Protein AF-A0A1G5HEA7-F1 (afdb_monomer)

Mean predicted aligned error: 5.12 Å

Sequence (309 aa):
MEFQNNKKALLEAALIATISSFFAISVIYIPILTVLLFLVPVPLIILAARQGTRYTVFSLVIASLIIGILTEIVFTLFLIIIFGPVAVVMGYYIRRKQDPFKTIGIGTTVSAFTIFISILTISAIVEVNFLDMLGDTFRNVVEHQSEMFSAMNISIANLYEIINYLIIVLPGLLIVHSMAAAFINYYISVAILRRLRYDKYELPEFGKFKLPSNIVFGAFIIFILTYLTRFIEGIHYEALYENVKVIFLFVFYLQGIAFMRYILGKTRLPEFARIIIILMLIIISPLLTLISLIGLIDSIFDIRKLRER

pLDDT: mean 92.23, std 7.07, range [41.88, 98.19]

InterPro domains:
  IPR018710 Protein of unknown function DUF2232 [PF09991] (19-299)

Foldseek 3Di:
DVVVVVVVLLVLLQVLLVVLLVLCVCLVVPVVNVVCLLQSLQSLLLSCLFNNLVSSVVSLVSNLVSNCVVDPNLVSVLSCLQRVQLSRQLSPCNNVVHDLLVSLVVSLVSNLVSVVVSQVVVCVVVVHRPLVVVLVVQLVVCVVCVVVCVVVVHDSVVSNVVSVLCSLQVSLVSSLVSSVSSVVSSQSNLVVCVVVVPPDRDRDQLLPDDDDLCVLVVLVVLLVVLVVCVPPPPDPSVSSNSSSCSNLLSVLLSLLLSNLLNVVVVDPDDPVVSVVVSVVCVPDVVSSNVSSVNSSVCSNPVVVVVVVD

Radius of gyration: 21.96 Å; Cα contacts (8 Å, |Δi|>4): 329; chains: 1; bounding box: 60×58×56 Å

Secondary structure (DSSP, 8-state):
-HHHHHHHHHHHHHHHHHHHHHHHHHHHHSGGGGGGGGGTHHHHHHHHHHT-HHHHHHHHHHHHHHHHHHS-HHHHHHHHHHHHHHHHHHHHHHHTT--HHHHHHHHHHHHHHHHHHHHHHHHHHHTS-HHHHHHHHHHHHHHHTHHHHHHTT--HHHHHHHHHHHHHHHHHHHHHHHHHHHHHHHHHHHHHHHHTT-S---PPPGGG----TTHHHHHHHHHHHHHHGGGSTT--HHHHHHHHHHHHHHHHHHHHHHHHHHHHHTSS--HHHHHHHHHHHHH-HHHHHHHHHHHHHHHHH-HHHHT--

Solvent-accessible surface area (backbone atoms only — not comparable to full-atom values): 15950 Å² total; per-residue (Å²): 111,68,70,61,52,51,51,53,44,50,52,50,23,51,52,41,13,51,52,41,26,55,50,48,53,47,22,65,80,35,72,86,39,40,81,53,54,67,50,52,30,29,56,44,19,43,39,6,36,73,68,26,54,73,41,30,53,52,14,48,53,53,19,45,51,55,37,30,74,76,57,47,60,70,59,36,52,50,52,45,53,36,33,44,58,30,12,41,52,36,8,46,36,54,51,67,68,49,61,66,67,61,36,30,52,51,22,18,53,47,27,30,49,26,46,52,52,48,49,54,49,49,20,65,74,71,74,41,60,58,64,57,55,51,48,50,54,53,50,52,54,47,63,78,38,42,69,60,36,50,76,70,73,44,58,67,69,59,51,52,52,51,50,52,51,48,56,50,31,39,70,21,49,48,44,46,46,18,42,54,36,20,49,51,36,49,55,53,30,46,52,51,39,37,72,68,64,59,66,95,59,80,77,79,62,61,41,71,53,70,77,64,82,58,50,64,62,51,48,53,51,51,53,48,57,44,60,58,35,65,78,42,89,93,51,65,33,68,45,53,46,49,18,55,48,53,36,52,45,50,55,22,24,54,33,15,54,12,47,52,46,40,55,50,68,76,45,93,66,56,71,69,58,51,51,51,52,54,50,49,55,69,68,41,68,82,44,43,62,56,33,14,52,50,11,46,50,41,58,73,67,40,55,75,63,69,73,76,112

Structure (mmCIF, N/CA/C/O backbone):
data_AF-A0A1G5HEA7-F1
#
_entry.id   AF-A0A1G5HEA7-F1
#
loop_
_atom_site.group_PDB
_atom_site.id
_atom_site.type_symbol
_atom_site.label_atom_id
_atom_site.label_alt_id
_atom_site.label_comp_id
_atom_site.label_asym_id
_atom_site.label_entity_id
_atom_site.label_seq_id
_atom_site.pdbx_PDB_ins_code
_atom_site.Cartn_x
_atom_site.Cartn_y
_atom_site.Cartn_z
_atom_site.occupancy
_atom_site.B_iso_or_equiv
_atom_site.auth_seq_id
_atom_site.auth_comp_id
_atom_site.auth_asym_id
_atom_site.auth_atom_id
_atom_site.pdbx_PDB_model_num
ATOM 1 N N . MET A 1 1 ? -25.857 22.247 22.340 1.00 58.09 1 MET A N 1
ATOM 2 C CA . MET A 1 1 ? -24.849 21.157 22.351 1.00 58.09 1 MET A CA 1
ATOM 3 C C . MET A 1 1 ? -24.230 20.927 20.972 1.00 58.09 1 MET A C 1
ATOM 5 O O . MET A 1 1 ? -23.012 20.864 20.883 1.00 58.09 1 MET A O 1
ATOM 9 N N . GLU A 1 2 ? -25.019 20.900 19.894 1.00 61.66 2 GLU A N 1
ATOM 10 C CA . GLU A 1 2 ? -24.529 20.697 18.515 1.00 61.66 2 GLU A CA 1
ATOM 11 C C . GLU A 1 2 ? -23.477 21.731 18.062 1.00 61.66 2 GLU A C 1
ATOM 13 O O . GLU A 1 2 ? -22.424 21.370 17.545 1.00 61.66 2 GLU A O 1
ATOM 18 N N . PHE A 1 3 ? -23.672 23.014 18.384 1.00 58.88 3 PHE A N 1
ATOM 19 C CA . PHE A 1 3 ? -22.707 24.076 18.069 1.00 58.88 3 PHE A CA 1
ATOM 20 C C . PHE A 1 3 ? -21.343 23.915 18.772 1.00 58.88 3 PHE A C 1
ATOM 22 O O . PHE A 1 3 ? -20.300 24.187 18.179 1.00 58.88 3 PHE A O 1
ATOM 29 N N . GLN A 1 4 ? -21.322 23.437 20.023 1.00 66.25 4 GLN A N 1
ATOM 30 C CA . GLN A 1 4 ? -20.071 23.176 20.750 1.00 66.25 4 GLN A CA 1
ATOM 31 C C . GLN A 1 4 ? -19.341 21.943 20.199 1.00 66.25 4 GLN A C 1
ATOM 33 O O . GLN A 1 4 ? -18.112 21.954 20.114 1.00 66.25 4 GLN A O 1
ATOM 38 N N . ASN A 1 5 ? -20.083 20.919 19.769 1.00 75.75 5 ASN A N 1
ATOM 39 C CA . ASN A 1 5 ? -19.513 19.752 19.097 1.00 75.75 5 ASN A CA 1
ATOM 40 C C . ASN A 1 5 ? -18.913 20.131 17.736 1.00 75.75 5 ASN A C 1
ATOM 42 O O . ASN A 1 5 ? -17.788 19.736 17.438 1.00 75.75 5 ASN A O 1
ATOM 46 N N . ASN A 1 6 ? -19.591 20.993 16.971 1.00 85.12 6 ASN A N 1
ATOM 47 C CA . ASN A 1 6 ? -19.089 21.488 15.688 1.00 85.12 6 ASN A CA 1
ATOM 48 C C . ASN A 1 6 ? -17.805 22.317 15.842 1.00 85.12 6 ASN A C 1
ATOM 50 O O . ASN A 1 6 ? -16.888 22.159 15.040 1.00 85.12 6 ASN A O 1
ATOM 54 N N . LYS A 1 7 ? -17.696 23.152 16.887 1.00 88.19 7 LYS A N 1
ATOM 55 C CA . LYS A 1 7 ? -16.462 23.900 17.190 1.00 88.19 7 LYS A CA 1
ATOM 56 C C . LYS A 1 7 ? -15.287 22.978 17.515 1.00 88.19 7 LYS A C 1
ATOM 58 O O . LYS A 1 7 ? -14.202 23.169 16.976 1.00 88.19 7 LYS A O 1
ATOM 63 N N . LYS A 1 8 ? -15.497 21.966 18.366 1.00 88.31 8 LYS A N 1
ATOM 64 C CA . LYS A 1 8 ? -14.455 20.979 18.702 1.00 88.31 8 LYS A CA 1
ATOM 65 C C . LYS A 1 8 ? -14.002 20.194 17.470 1.00 88.31 8 LYS A C 1
ATOM 67 O O . LYS A 1 8 ? -12.803 20.038 17.269 1.00 88.31 8 LYS A O 1
ATOM 72 N N . ALA A 1 9 ? -14.943 19.763 16.629 1.00 89.81 9 ALA A N 1
ATOM 73 C CA . ALA A 1 9 ? -14.642 19.058 15.386 1.00 89.81 9 ALA A CA 1
ATOM 74 C C . ALA A 1 9 ? -13.846 19.928 14.397 1.00 89.81 9 ALA A C 1
ATOM 76 O O . ALA A 1 9 ? -12.900 19.445 13.780 1.00 89.81 9 ALA A O 1
ATOM 77 N N . LEU A 1 10 ? -14.182 21.218 14.287 1.00 92.50 10 LEU A N 1
ATOM 78 C CA . LEU A 1 10 ? -13.458 22.169 13.442 1.00 92.50 10 LEU A CA 1
ATOM 79 C C . LEU A 1 10 ? -12.022 22.406 13.939 1.00 92.50 10 LEU A C 1
ATOM 81 O O . LEU A 1 10 ? -11.089 22.403 13.140 1.00 92.50 10 LEU A O 1
ATOM 85 N N . LEU A 1 11 ? -11.840 22.570 15.254 1.00 93.88 11 LEU A N 1
ATOM 86 C CA . LEU A 1 11 ? -10.516 22.716 15.868 1.00 93.88 11 LEU A CA 1
ATOM 87 C C . LEU A 1 11 ? -9.657 21.469 15.649 1.00 93.88 11 LEU A C 1
ATOM 89 O O . LEU A 1 11 ? -8.491 21.580 15.285 1.00 93.88 11 LEU A O 1
ATOM 93 N N . GLU A 1 12 ? -10.235 20.281 15.823 1.00 93.06 12 GLU A N 1
ATOM 94 C CA . GLU A 1 12 ? -9.531 19.027 15.563 1.00 93.06 12 GLU A CA 1
ATOM 95 C C . GLU A 1 12 ? -9.144 18.892 14.083 1.00 93.06 12 GLU A C 1
ATOM 97 O O . GLU A 1 12 ? -8.018 18.506 13.778 1.00 93.06 12 GLU A O 1
ATOM 102 N N . ALA A 1 13 ? -10.035 19.273 13.164 1.00 95.12 13 ALA A N 1
ATOM 103 C CA . ALA A 1 13 ? -9.749 19.269 11.733 1.00 95.12 13 ALA A CA 1
ATOM 104 C C . ALA A 1 13 ? -8.593 20.210 11.362 1.00 95.12 13 ALA A C 1
ATOM 106 O O . ALA A 1 13 ? -7.733 19.827 10.568 1.00 95.12 13 ALA A O 1
ATOM 107 N N . ALA A 1 14 ? -8.546 21.405 11.958 1.00 95.31 14 ALA A N 1
ATOM 108 C CA . ALA A 1 14 ? -7.454 22.354 11.764 1.00 95.31 14 ALA A CA 1
ATOM 109 C C . ALA A 1 14 ? -6.128 21.823 12.335 1.00 95.31 14 ALA A C 1
ATOM 111 O O . ALA A 1 14 ? -5.112 21.860 11.651 1.00 95.31 14 ALA A O 1
ATOM 112 N N . LEU A 1 15 ? -6.137 21.251 13.546 1.00 96.12 15 LEU A N 1
ATOM 113 C CA . LEU A 1 15 ? -4.944 20.649 14.153 1.00 96.12 15 LEU A CA 1
ATOM 114 C C . LEU A 1 15 ? -4.391 19.495 13.310 1.00 96.12 15 LEU A C 1
ATOM 116 O O . LEU A 1 15 ? -3.191 19.437 13.051 1.00 96.12 15 LEU A O 1
ATOM 120 N N . ILE A 1 16 ? -5.262 18.592 12.853 1.00 96.12 16 ILE A N 1
ATOM 121 C CA . ILE A 1 16 ? -4.858 17.483 11.986 1.00 96.12 16 ILE A CA 1
ATOM 122 C C . ILE A 1 16 ? -4.372 17.996 10.631 1.00 96.12 16 ILE A C 1
ATOM 124 O O . ILE A 1 16 ? -3.411 17.436 10.108 1.00 96.12 16 ILE A O 1
ATOM 128 N N . ALA A 1 17 ? -4.966 19.059 10.080 1.00 96.62 17 ALA A N 1
ATOM 129 C CA . ALA A 1 17 ? -4.493 19.657 8.831 1.00 96.62 17 ALA A CA 1
ATOM 130 C C . ALA A 1 17 ? -3.047 20.132 8.985 1.00 96.62 17 ALA A C 1
ATOM 132 O O . ALA A 1 17 ? -2.187 19.766 8.186 1.00 96.62 17 ALA A O 1
ATOM 133 N N . THR A 1 18 ? -2.764 20.869 10.060 1.00 96.25 18 THR A N 1
ATOM 134 C CA . THR A 1 18 ? -1.420 21.347 10.389 1.00 96.25 18 THR A CA 1
ATOM 135 C C . THR A 1 18 ? -0.445 20.182 10.550 1.00 96.25 18 THR A C 1
ATOM 137 O O . THR A 1 18 ? 0.576 20.148 9.869 1.00 96.25 18 THR A O 1
ATOM 140 N N . ILE A 1 19 ? -0.777 19.180 11.373 1.00 95.94 19 ILE A N 1
ATOM 141 C CA . ILE A 1 19 ? 0.078 17.998 11.588 1.00 95.94 19 ILE A CA 1
ATOM 142 C C . ILE A 1 19 ? 0.351 17.265 10.271 1.00 95.94 19 ILE A C 1
ATOM 144 O O . ILE A 1 19 ? 1.498 16.940 9.982 1.00 95.94 19 ILE A O 1
ATOM 148 N N . SER A 1 20 ? -0.684 17.029 9.461 1.00 95.50 20 SER A N 1
ATOM 149 C CA . SER A 1 20 ? -0.556 16.321 8.180 1.00 95.50 20 SER A CA 1
ATOM 150 C C . SER A 1 20 ? 0.317 17.096 7.199 1.00 95.50 20 SER A C 1
ATOM 152 O O . SER A 1 20 ? 1.129 16.494 6.506 1.00 95.50 20 SER A O 1
ATOM 154 N N . SER A 1 21 ? 0.191 18.425 7.178 1.00 95.50 21 SER A N 1
ATOM 155 C CA . SER A 1 21 ? 0.984 19.300 6.307 1.00 95.50 21 SER A CA 1
ATOM 156 C C . SER A 1 21 ? 2.456 19.269 6.679 1.00 95.50 21 SER A C 1
ATOM 158 O O . SER A 1 21 ? 3.297 18.981 5.834 1.00 95.50 21 SER A O 1
ATOM 160 N N . PHE A 1 22 ? 2.776 19.502 7.955 1.00 95.31 22 PHE A N 1
ATOM 161 C CA . PHE A 1 22 ? 4.159 19.467 8.426 1.00 95.31 22 PHE A CA 1
ATOM 162 C C . PHE A 1 22 ? 4.775 18.078 8.285 1.00 95.31 22 PHE A C 1
ATOM 164 O O . PHE A 1 22 ? 5.951 17.971 7.943 1.00 95.31 22 PHE A O 1
ATOM 171 N N . PHE A 1 23 ? 3.991 17.020 8.506 1.00 95.25 23 PHE A N 1
ATOM 172 C CA . PHE A 1 23 ? 4.443 15.652 8.289 1.00 95.25 23 PHE A CA 1
ATOM 173 C C . PHE A 1 23 ? 4.757 15.390 6.813 1.00 95.25 23 PHE A C 1
ATOM 175 O O . PHE A 1 23 ? 5.855 14.927 6.516 1.00 95.25 23 PHE A O 1
ATOM 182 N N . ALA A 1 24 ? 3.857 15.753 5.892 1.00 94.12 24 ALA A N 1
ATOM 183 C CA . ALA A 1 24 ? 4.094 15.624 4.456 1.00 94.12 24 ALA A CA 1
ATOM 184 C C . ALA A 1 24 ? 5.355 16.391 4.029 1.00 94.12 24 ALA A C 1
ATOM 186 O O . ALA A 1 24 ? 6.254 15.791 3.451 1.00 94.12 24 ALA A O 1
ATOM 187 N N . ILE A 1 25 ? 5.467 17.671 4.401 1.00 93.62 25 ILE A N 1
ATOM 188 C CA . ILE A 1 25 ? 6.630 18.531 4.111 1.00 93.62 25 ILE A CA 1
ATOM 189 C C . ILE A 1 25 ? 7.926 17.905 4.644 1.00 93.62 25 ILE A C 1
ATOM 191 O O . ILE A 1 25 ? 8.915 17.808 3.922 1.00 93.62 25 ILE A O 1
ATOM 195 N N . SER A 1 26 ? 7.921 17.421 5.887 1.00 93.25 26 SER A N 1
ATOM 196 C CA . SER A 1 26 ? 9.110 16.828 6.513 1.00 93.25 26 SER A CA 1
ATOM 197 C C . SER A 1 26 ? 9.571 15.559 5.797 1.00 93.25 26 SER A C 1
ATOM 199 O O . SER A 1 26 ? 10.764 15.369 5.587 1.00 93.25 26 SER A O 1
ATOM 201 N N . VAL A 1 27 ? 8.632 14.702 5.396 1.00 91.31 27 VAL A N 1
ATOM 202 C CA . VAL A 1 27 ? 8.915 13.464 4.655 1.00 91.31 27 VAL A CA 1
ATOM 203 C C . VAL A 1 27 ? 9.532 13.741 3.278 1.00 91.31 27 VAL A C 1
ATOM 205 O O . VAL A 1 27 ? 10.301 12.924 2.776 1.00 91.31 27 VAL A O 1
ATOM 208 N N . ILE A 1 28 ? 9.228 14.890 2.677 1.00 85.56 28 ILE A N 1
ATOM 209 C CA . ILE A 1 28 ? 9.750 15.281 1.362 1.00 85.56 28 ILE A CA 1
ATOM 210 C C . ILE A 1 28 ? 11.166 15.833 1.467 1.00 85.56 28 ILE A C 1
ATOM 212 O O . ILE A 1 28 ? 12.056 15.381 0.756 1.00 85.56 28 ILE A O 1
ATOM 216 N N . TYR A 1 29 ? 11.382 16.818 2.341 1.00 88.69 29 TYR A N 1
ATOM 217 C CA . TYR A 1 29 ? 12.657 17.539 2.385 1.00 88.69 29 TYR A CA 1
ATOM 218 C C . TYR A 1 29 ? 13.738 16.829 3.199 1.00 88.69 29 TYR A C 1
ATOM 220 O O . TYR A 1 29 ? 14.907 17.196 3.106 1.00 88.69 29 TYR A O 1
ATOM 228 N N . ILE A 1 30 ? 13.376 15.822 3.997 1.00 92.75 30 ILE A N 1
ATOM 229 C CA . ILE A 1 30 ? 14.328 15.025 4.772 1.00 92.75 30 ILE A CA 1
ATOM 230 C C . ILE A 1 30 ? 14.421 13.638 4.118 1.00 92.75 30 ILE A C 1
ATOM 232 O O . ILE A 1 30 ? 13.535 12.814 4.351 1.00 92.75 30 ILE A O 1
ATOM 236 N N . PRO A 1 31 ? 15.494 13.328 3.355 1.00 85.88 31 PRO A N 1
ATOM 237 C CA . PRO A 1 31 ? 15.586 12.096 2.560 1.00 85.88 31 PRO A CA 1
ATOM 238 C C . PRO A 1 31 ? 15.367 10.807 3.362 1.00 85.88 31 PRO A C 1
ATOM 240 O O . PRO A 1 31 ? 14.718 9.872 2.903 1.00 85.88 31 PRO A O 1
ATOM 243 N N . ILE A 1 32 ? 15.858 10.767 4.605 1.00 90.81 32 ILE A N 1
ATOM 244 C CA . ILE A 1 32 ? 15.694 9.614 5.506 1.00 90.81 32 ILE A CA 1
ATOM 245 C C . ILE A 1 32 ? 14.213 9.379 5.849 1.00 90.81 32 ILE A C 1
ATOM 247 O O . ILE A 1 32 ? 13.800 8.242 6.066 1.00 90.81 32 ILE A O 1
ATOM 251 N N . LEU A 1 33 ? 13.397 10.437 5.889 1.00 91.19 33 LEU A N 1
ATOM 252 C CA . LEU A 1 33 ? 11.975 10.345 6.211 1.00 91.19 33 LEU A CA 1
ATOM 253 C C . LEU A 1 33 ? 11.107 10.000 5.003 1.00 91.19 33 LEU A C 1
ATOM 255 O O . LEU A 1 33 ? 9.970 9.593 5.218 1.00 91.19 33 LEU A O 1
ATOM 259 N N . THR A 1 34 ? 11.611 10.088 3.768 1.00 88.25 34 THR A N 1
ATOM 260 C CA . THR A 1 34 ? 10.840 9.800 2.543 1.00 88.25 34 THR A CA 1
ATOM 261 C C . THR A 1 34 ? 10.262 8.386 2.526 1.00 88.25 34 THR A C 1
ATOM 263 O O . THR A 1 34 ? 9.169 8.165 2.006 1.00 88.25 34 THR A O 1
ATOM 266 N N . VAL A 1 35 ? 10.915 7.435 3.202 1.00 87.06 35 VAL A N 1
ATOM 267 C CA . VAL A 1 35 ? 10.377 6.082 3.409 1.00 87.06 35 VAL A CA 1
ATOM 268 C C . VAL A 1 35 ? 9.015 6.083 4.116 1.00 87.06 35 VAL A C 1
ATOM 270 O O . VAL A 1 35 ? 8.249 5.147 3.951 1.00 87.06 35 VAL A O 1
ATOM 273 N N . LEU A 1 36 ? 8.665 7.127 4.871 1.00 92.38 36 LEU A N 1
ATOM 274 C CA . LEU A 1 36 ? 7.400 7.252 5.600 1.00 92.38 36 LEU A CA 1
ATOM 275 C C . LEU A 1 36 ? 6.275 7.893 4.773 1.00 92.38 36 LEU A C 1
ATOM 277 O O . LEU A 1 36 ? 5.196 8.141 5.311 1.00 92.38 36 LEU A O 1
ATOM 281 N N . LEU A 1 37 ? 6.480 8.151 3.478 1.00 90.69 37 LEU A N 1
ATOM 282 C CA . LEU A 1 37 ? 5.495 8.810 2.612 1.00 90.69 37 LEU A CA 1
ATOM 283 C C . LEU A 1 37 ? 4.143 8.095 2.571 1.00 90.69 37 LEU A C 1
ATOM 285 O O . LEU A 1 37 ? 3.097 8.742 2.596 1.00 90.69 37 LEU A O 1
ATOM 289 N N . PHE A 1 38 ? 4.137 6.765 2.623 1.00 89.75 38 PHE A N 1
ATOM 290 C CA . PHE A 1 38 ? 2.897 5.989 2.661 1.00 89.75 38 PHE A CA 1
ATOM 291 C C . PHE A 1 38 ? 2.065 6.201 3.940 1.00 89.75 38 PHE A C 1
ATOM 293 O O . PHE A 1 38 ? 0.909 5.779 3.966 1.00 89.75 38 PHE A O 1
ATOM 300 N N . LEU A 1 39 ? 2.618 6.842 4.983 1.00 95.25 39 LEU A N 1
ATOM 301 C CA . LEU A 1 39 ? 1.927 7.177 6.236 1.00 95.25 39 LEU A CA 1
ATOM 302 C C . LEU A 1 39 ? 1.233 8.539 6.210 1.00 95.25 39 LEU A C 1
ATOM 304 O O . LEU A 1 39 ? 0.492 8.852 7.142 1.00 95.25 39 LEU A O 1
ATOM 308 N N . VAL A 1 40 ? 1.446 9.359 5.177 1.00 94.81 40 VAL A N 1
ATOM 309 C CA . VAL A 1 40 ? 0.801 10.678 5.051 1.00 94.81 40 VAL A CA 1
ATOM 310 C C . VAL A 1 40 ? -0.733 10.614 5.191 1.00 94.81 40 VAL A C 1
ATOM 312 O O . VAL A 1 40 ? -1.294 11.497 5.842 1.00 94.81 40 VAL A O 1
ATOM 315 N N . PRO A 1 41 ? -1.445 9.574 4.702 1.00 96.44 41 PRO A N 1
ATOM 316 C CA . PRO A 1 41 ? -2.882 9.432 4.936 1.00 96.44 41 PRO A CA 1
ATOM 317 C C . PRO A 1 41 ? -3.288 9.247 6.406 1.00 96.44 41 PRO A C 1
ATOM 319 O O . PRO A 1 41 ? -4.415 9.593 6.757 1.00 96.44 41 PRO A O 1
ATOM 322 N N . VAL A 1 42 ? -2.429 8.694 7.274 1.00 97.50 42 VAL A N 1
ATOM 323 C CA . VAL A 1 42 ? -2.806 8.214 8.622 1.00 97.50 42 VAL A CA 1
ATOM 324 C C . VAL A 1 42 ? -3.505 9.277 9.478 1.00 97.50 42 VAL A C 1
ATOM 326 O O . VAL A 1 42 ? -4.595 8.990 9.985 1.00 97.50 42 VAL A O 1
ATOM 329 N N . PRO A 1 43 ? -2.970 10.503 9.659 1.00 96.62 43 PRO A N 1
ATOM 330 C CA . PRO A 1 43 ? -3.634 11.498 10.502 1.00 96.62 43 PRO A CA 1
ATOM 331 C C . PRO A 1 43 ? -5.021 11.881 9.962 1.00 96.62 43 PRO A C 1
ATOM 333 O O . PRO A 1 43 ? -5.969 12.057 10.731 1.00 96.62 43 PRO A O 1
ATOM 336 N N . LEU A 1 44 ? -5.171 11.935 8.637 1.00 97.75 44 LEU A N 1
ATOM 337 C CA . LEU A 1 44 ? -6.434 12.244 7.969 1.00 97.75 44 LEU A CA 1
ATOM 338 C C . LEU A 1 44 ? -7.433 11.077 8.036 1.00 97.75 44 LEU A C 1
ATOM 340 O O . LEU A 1 44 ? -8.628 11.325 8.212 1.00 97.75 44 LEU A O 1
ATOM 344 N N . ILE A 1 45 ? -6.967 9.821 7.977 1.00 98.06 45 ILE A N 1
ATOM 345 C CA . ILE A 1 45 ? -7.788 8.624 8.236 1.00 98.06 45 ILE A CA 1
ATOM 346 C C . ILE A 1 45 ? -8.355 8.683 9.655 1.00 98.06 45 ILE A C 1
ATOM 348 O O . ILE A 1 45 ? -9.549 8.453 9.854 1.00 98.06 45 ILE A O 1
ATOM 352 N N . ILE A 1 46 ? -7.521 9.024 10.641 1.00 96.88 46 ILE A N 1
ATOM 353 C CA . ILE A 1 46 ? -7.933 9.163 12.044 1.00 96.88 46 ILE A CA 1
ATOM 354 C C . ILE A 1 46 ? -9.006 10.247 12.178 1.00 96.88 46 ILE A C 1
ATOM 356 O O . ILE A 1 46 ? -10.033 10.017 12.818 1.00 96.88 46 ILE A O 1
ATOM 360 N N . LEU A 1 47 ? -8.821 11.406 11.541 1.00 96.81 47 LEU A N 1
ATOM 361 C CA . LEU A 1 47 ? -9.827 12.469 11.538 1.00 96.81 47 LEU A CA 1
ATOM 362 C C . LEU A 1 47 ? -11.136 12.021 10.873 1.00 96.81 47 LEU A C 1
ATOM 364 O O . LEU A 1 47 ? -12.212 12.279 11.410 1.00 96.81 47 LEU A O 1
ATOM 368 N N . ALA A 1 48 ? -11.064 11.315 9.743 1.00 96.75 48 ALA A N 1
ATOM 369 C CA . ALA A 1 48 ? -12.238 10.763 9.065 1.00 96.75 48 ALA A CA 1
ATOM 370 C C . ALA A 1 48 ? -12.983 9.744 9.933 1.00 96.75 48 ALA A C 1
ATOM 372 O O . ALA A 1 48 ? -14.215 9.777 9.988 1.00 96.75 48 ALA A O 1
ATOM 373 N N . ALA A 1 49 ? -12.255 8.896 10.660 1.00 95.62 49 ALA A N 1
ATOM 374 C CA . ALA A 1 49 ? -12.833 7.945 11.600 1.00 95.62 49 ALA A CA 1
ATOM 375 C C . ALA A 1 49 ? -13.549 8.640 12.773 1.00 95.62 49 ALA A C 1
ATOM 377 O O . ALA A 1 49 ? -14.603 8.183 13.214 1.00 95.62 49 ALA A O 1
ATOM 378 N N . ARG A 1 50 ? -13.001 9.758 13.267 1.00 93.31 50 ARG A N 1
ATOM 379 C CA . ARG A 1 50 ? -13.512 10.478 14.445 1.00 93.31 50 ARG A CA 1
ATOM 380 C C . ARG A 1 50 ? -14.614 11.475 14.102 1.00 93.31 50 ARG A C 1
ATOM 382 O O . ARG A 1 50 ? -15.726 11.391 14.611 1.00 93.31 50 ARG A O 1
ATOM 389 N N . GLN A 1 51 ? -14.311 12.423 13.225 1.00 93.62 51 GLN A N 1
ATOM 390 C CA . GLN A 1 51 ? -15.171 13.571 12.937 1.00 93.62 51 GLN A CA 1
ATOM 391 C C . GLN A 1 51 ? -15.996 13.376 11.659 1.00 93.62 51 GLN A C 1
ATOM 393 O O . GLN A 1 51 ? -17.058 13.976 11.496 1.00 93.62 51 GLN A O 1
ATOM 398 N N . GLY A 1 52 ? -15.577 12.468 10.776 1.00 93.75 52 GLY A N 1
ATOM 399 C CA . GLY A 1 52 ? -16.277 12.169 9.532 1.00 93.75 52 GLY A CA 1
ATOM 400 C C . GLY A 1 52 ? -15.780 12.942 8.321 1.00 93.75 52 GLY A C 1
ATOM 401 O O . GLY A 1 52 ? -15.063 13.934 8.424 1.00 93.75 52 GLY A O 1
ATOM 402 N N . THR A 1 53 ? -16.252 12.505 7.154 1.00 94.06 53 THR A N 1
ATOM 403 C CA . THR A 1 53 ? -15.788 12.960 5.838 1.00 94.06 53 THR A CA 1
ATOM 404 C C . THR A 1 53 ? -15.834 14.474 5.646 1.00 94.06 53 THR A C 1
ATOM 406 O O . THR A 1 53 ? -14.896 15.030 5.088 1.00 94.06 53 THR A O 1
ATOM 409 N N . ARG A 1 54 ? -16.871 15.166 6.144 1.00 94.56 54 ARG A N 1
ATOM 410 C CA . ARG A 1 54 ? -16.997 16.629 5.997 1.00 94.56 54 ARG A CA 1
ATOM 411 C C . ARG A 1 54 ? -15.798 17.375 6.593 1.00 94.56 54 ARG A C 1
ATOM 413 O O . ARG A 1 54 ? -15.249 18.262 5.948 1.00 94.56 54 ARG A O 1
ATOM 420 N N . TYR A 1 55 ? -15.389 17.007 7.806 1.00 95.12 55 TYR A N 1
ATOM 421 C CA . TYR A 1 55 ? -14.262 17.646 8.489 1.00 95.12 55 TYR A CA 1
ATOM 422 C C . TYR A 1 55 ? -12.918 17.204 7.908 1.00 95.12 55 TYR A C 1
ATOM 424 O O . TYR A 1 55 ? -11.987 18.001 7.866 1.00 95.12 55 TYR A O 1
ATOM 432 N N . THR A 1 56 ? -12.825 15.979 7.390 1.00 96.31 56 THR A N 1
ATOM 433 C CA . THR A 1 56 ? -11.635 15.513 6.665 1.00 96.31 56 THR A CA 1
ATOM 434 C C . THR A 1 56 ? -11.418 16.271 5.368 1.00 96.31 56 THR A C 1
ATOM 436 O O . THR A 1 56 ? -10.295 16.675 5.103 1.00 96.31 56 THR A O 1
ATOM 439 N N . VAL A 1 57 ? -12.470 16.517 4.583 1.00 96.06 57 VAL A N 1
ATOM 440 C CA . VAL A 1 57 ? -12.370 17.327 3.359 1.00 96.06 57 VAL A CA 1
ATOM 441 C C . VAL A 1 57 ? -11.938 18.754 3.697 1.00 96.06 57 VAL A C 1
ATOM 443 O O . VAL A 1 57 ? -11.049 19.292 3.048 1.00 96.06 57 VAL A O 1
ATOM 446 N N . PHE A 1 58 ? -12.488 19.345 4.761 1.00 95.69 58 PHE A N 1
ATOM 447 C CA . PHE A 1 58 ? -12.042 20.656 5.239 1.00 95.69 58 PHE A CA 1
ATOM 448 C C . PHE A 1 58 ? -10.558 20.658 5.648 1.00 95.69 58 PHE A C 1
ATOM 450 O O . PHE A 1 58 ? -9.806 21.550 5.264 1.00 95.69 58 PHE A O 1
ATOM 457 N N . SER A 1 59 ? -10.123 19.631 6.381 1.00 97.00 59 SER A N 1
ATOM 458 C CA . SER A 1 59 ? -8.726 19.455 6.791 1.00 97.00 59 SER A CA 1
ATOM 459 C C . SER A 1 59 ? -7.792 19.265 5.595 1.00 97.00 59 SER A C 1
ATOM 461 O O . SER A 1 59 ? -6.728 19.873 5.552 1.00 97.00 59 SER A O 1
ATOM 463 N N . LEU A 1 60 ? -8.220 18.497 4.588 1.00 96.56 60 LEU A N 1
ATOM 464 C CA . LEU A 1 60 ? -7.506 18.328 3.326 1.00 96.56 60 LEU A CA 1
ATOM 465 C C . LEU A 1 60 ? -7.315 19.665 2.617 1.00 96.56 60 LEU A C 1
ATOM 467 O O . LEU A 1 60 ? -6.196 19.959 2.224 1.00 96.56 60 LEU A O 1
ATOM 471 N N . VAL A 1 61 ? -8.357 20.493 2.499 1.00 95.94 61 VAL A N 1
ATOM 472 C CA . VAL A 1 61 ? -8.249 21.820 1.865 1.00 95.94 61 VAL A CA 1
ATOM 473 C C . VAL A 1 61 ? -7.243 22.703 2.604 1.00 95.94 61 VAL A C 1
ATOM 475 O O . VAL A 1 61 ? -6.367 23.281 1.970 1.00 95.94 61 VAL A O 1
ATOM 478 N N . ILE A 1 62 ? -7.305 22.770 3.938 1.00 96.25 62 ILE A N 1
ATOM 479 C CA . ILE A 1 62 ? -6.328 23.541 4.724 1.00 96.25 62 ILE A CA 1
ATOM 480 C C . ILE A 1 62 ? -4.916 22.996 4.514 1.00 96.25 62 ILE A C 1
ATOM 482 O O . ILE A 1 62 ? -3.991 23.769 4.278 1.00 96.25 62 ILE A O 1
ATOM 486 N N . ALA A 1 63 ? -4.748 21.674 4.574 1.00 96.06 63 ALA A N 1
ATOM 487 C CA . ALA A 1 63 ? -3.441 21.062 4.409 1.00 96.06 63 ALA A CA 1
ATOM 488 C C . ALA A 1 63 ? -2.864 21.322 3.014 1.00 96.06 63 ALA A C 1
ATOM 490 O O . ALA A 1 63 ? -1.695 21.659 2.876 1.00 96.06 63 ALA A O 1
ATOM 491 N N . SER A 1 64 ? -3.716 21.262 1.993 1.00 94.56 64 SER A N 1
ATOM 492 C CA . SER A 1 64 ? -3.383 21.601 0.608 1.00 94.56 64 SER A CA 1
ATOM 493 C C . SER A 1 64 ? -2.856 23.026 0.492 1.00 94.56 64 SER A C 1
ATOM 495 O O . SER A 1 64 ? -1.845 23.254 -0.158 1.00 94.56 64 SER A O 1
ATOM 497 N N . LEU A 1 65 ? -3.511 23.988 1.148 1.00 95.31 65 LEU A N 1
ATOM 498 C CA . LEU A 1 65 ? -3.074 25.384 1.136 1.00 95.31 65 LEU A CA 1
ATOM 499 C C . LEU A 1 65 ? -1.718 25.554 1.828 1.00 95.31 65 LEU A C 1
ATOM 501 O O . LEU A 1 65 ? -0.839 26.209 1.280 1.00 95.31 65 LEU A O 1
ATOM 505 N N . ILE A 1 66 ? -1.527 24.940 3.000 1.00 95.12 66 ILE A N 1
ATOM 506 C CA . ILE A 1 66 ? -0.258 25.020 3.739 1.00 95.12 66 ILE A CA 1
ATOM 507 C C . ILE A 1 66 ? 0.882 24.411 2.916 1.00 95.12 66 ILE A C 1
ATOM 509 O O . ILE A 1 66 ? 1.926 25.039 2.759 1.00 95.12 66 ILE A O 1
ATOM 513 N N . ILE A 1 67 ? 0.681 23.206 2.374 1.00 94.69 67 ILE A N 1
ATOM 514 C CA . ILE A 1 67 ? 1.686 22.521 1.555 1.00 94.69 67 ILE A CA 1
ATOM 515 C C . ILE A 1 67 ? 1.958 23.325 0.279 1.00 94.69 67 ILE A C 1
ATOM 517 O O . ILE A 1 67 ? 3.117 23.557 -0.041 1.00 94.69 67 ILE A O 1
ATOM 521 N N . GLY A 1 68 ? 0.925 23.818 -0.406 1.00 93.50 68 GLY A N 1
ATOM 522 C CA . GLY A 1 68 ? 1.071 24.579 -1.649 1.00 93.50 68 GLY A CA 1
ATOM 523 C C . GLY A 1 68 ? 1.799 25.910 -1.487 1.00 93.50 68 GLY A C 1
ATOM 524 O O . GLY A 1 68 ? 2.538 26.296 -2.383 1.00 93.50 68 GLY A O 1
ATOM 525 N N . ILE A 1 69 ? 1.638 26.588 -0.345 1.00 93.69 69 ILE A N 1
ATOM 526 C CA . ILE A 1 69 ? 2.373 27.826 -0.035 1.00 93.69 69 ILE A CA 1
ATOM 527 C C . ILE A 1 69 ? 3.856 27.544 0.245 1.00 93.69 69 ILE A C 1
ATOM 529 O O . ILE A 1 69 ? 4.707 28.368 -0.075 1.00 93.69 69 ILE A O 1
ATOM 533 N N . LEU A 1 70 ? 4.165 26.409 0.879 1.00 91.81 70 LEU A N 1
ATOM 534 C CA . LEU A 1 70 ? 5.519 26.073 1.334 1.00 91.81 70 LEU A CA 1
ATOM 535 C C . LEU A 1 70 ? 6.312 25.213 0.341 1.00 91.81 70 LEU A C 1
ATOM 537 O O . LEU A 1 70 ? 7.507 25.010 0.543 1.00 91.81 70 LEU A O 1
ATOM 541 N N . THR A 1 71 ? 5.656 24.681 -0.689 1.00 90.19 71 THR A N 1
ATOM 542 C CA . THR A 1 71 ? 6.244 23.780 -1.690 1.00 90.19 71 THR A CA 1
ATOM 543 C C . THR A 1 71 ? 5.848 24.229 -3.103 1.00 90.19 71 THR A C 1
ATOM 545 O O . THR A 1 71 ? 5.816 25.424 -3.383 1.00 90.19 71 THR A O 1
ATOM 548 N N . GLU A 1 72 ? 5.543 23.292 -4.002 1.00 88.44 72 GLU A N 1
ATOM 549 C CA . GLU A 1 72 ? 5.077 23.563 -5.358 1.00 88.44 72 GLU A CA 1
ATOM 550 C C . GLU A 1 72 ? 3.620 23.128 -5.546 1.00 88.44 72 GLU A C 1
ATOM 552 O O . GLU A 1 72 ? 3.159 22.119 -4.996 1.00 88.44 72 GLU A O 1
ATOM 557 N N . ILE A 1 73 ? 2.884 23.872 -6.378 1.00 87.88 73 ILE A N 1
ATOM 558 C CA . ILE A 1 73 ? 1.459 23.623 -6.634 1.00 87.88 73 ILE A CA 1
ATOM 559 C C . ILE A 1 73 ? 1.216 22.256 -7.284 1.00 87.88 73 ILE A C 1
ATOM 561 O O . ILE A 1 73 ? 0.318 21.524 -6.873 1.00 87.88 73 ILE A O 1
ATOM 565 N N . VAL A 1 74 ? 2.050 21.889 -8.259 1.00 86.75 74 VAL A N 1
ATOM 566 C CA . VAL A 1 74 ? 1.961 20.619 -8.992 1.00 86.75 74 VAL A CA 1
ATOM 567 C C . VAL A 1 74 ? 2.156 19.448 -8.033 1.00 86.75 74 VAL A C 1
ATOM 569 O O . VAL A 1 74 ? 1.349 18.522 -7.983 1.00 86.75 74 VAL A O 1
ATOM 572 N N . PHE A 1 75 ? 3.184 19.536 -7.196 1.00 84.69 75 PHE A N 1
ATOM 573 C CA . PHE A 1 75 ? 3.476 18.535 -6.185 1.00 84.69 75 PHE A CA 1
ATOM 574 C C . PHE A 1 75 ? 2.342 18.391 -5.153 1.00 84.69 75 PHE A C 1
ATOM 576 O O . PHE A 1 75 ? 1.908 17.283 -4.828 1.00 84.69 75 PHE A O 1
ATOM 583 N N . THR A 1 76 ? 1.809 19.519 -4.683 1.00 90.94 76 THR A N 1
ATOM 584 C CA . THR A 1 76 ? 0.675 19.558 -3.753 1.00 90.94 76 THR A CA 1
ATOM 585 C C . THR A 1 76 ? -0.545 18.837 -4.325 1.00 90.94 76 THR A C 1
ATOM 587 O O . THR A 1 76 ? -1.158 18.022 -3.632 1.00 90.94 76 THR A O 1
ATOM 590 N N . LEU A 1 77 ? -0.867 19.074 -5.602 1.00 89.75 77 LEU A N 1
ATOM 591 C CA . LEU A 1 77 ? -1.959 18.387 -6.294 1.00 89.75 77 LEU A CA 1
ATOM 592 C C . LEU A 1 77 ? -1.757 16.867 -6.299 1.00 89.75 77 LEU A C 1
ATOM 594 O O . LEU A 1 77 ? -2.695 16.136 -5.977 1.00 89.75 77 LEU A O 1
ATOM 598 N N . PHE A 1 78 ? -0.543 16.381 -6.578 1.00 88.62 78 PHE A N 1
ATOM 599 C CA . PHE A 1 78 ? -0.258 14.944 -6.559 1.00 88.62 78 PHE A CA 1
ATOM 600 C C . PHE A 1 78 ? -0.454 14.318 -5.186 1.00 88.62 78 PHE A C 1
ATOM 602 O O . PHE A 1 78 ? -1.124 13.291 -5.078 1.00 88.62 78 PHE A O 1
ATOM 609 N N . LEU A 1 79 ? 0.054 14.949 -4.126 1.00 89.75 79 LEU A N 1
ATOM 610 C CA . LEU A 1 79 ? -0.157 14.447 -2.770 1.00 89.75 79 LEU A CA 1
ATOM 611 C C . LEU A 1 79 ? -1.642 14.315 -2.428 1.00 89.75 79 LEU A C 1
ATOM 613 O O . LEU A 1 79 ? -2.062 13.306 -1.862 1.00 89.75 79 LEU A O 1
ATOM 617 N N . ILE A 1 80 ? -2.444 15.320 -2.778 1.00 91.50 80 ILE A N 1
ATOM 618 C CA . ILE A 1 80 ? -3.876 15.326 -2.468 1.00 91.50 80 ILE A CA 1
ATOM 619 C C . ILE A 1 80 ? -4.607 14.260 -3.276 1.00 91.50 80 ILE A C 1
ATOM 621 O O . ILE A 1 80 ? -5.439 13.552 -2.711 1.00 91.50 80 ILE A O 1
ATOM 625 N N . ILE A 1 81 ? -4.295 14.119 -4.567 1.00 92.94 81 ILE A N 1
ATOM 626 C CA . ILE A 1 81 ? -4.915 13.113 -5.437 1.00 92.94 81 ILE A CA 1
ATOM 627 C C . ILE A 1 81 ? -4.580 11.706 -4.942 1.00 92.94 81 ILE A C 1
ATOM 629 O O . ILE A 1 81 ? -5.479 10.874 -4.837 1.00 92.94 81 ILE A O 1
ATOM 633 N N . ILE A 1 82 ? -3.321 11.444 -4.584 1.00 92.94 82 ILE A N 1
ATOM 634 C CA . ILE A 1 82 ? -2.877 10.115 -4.152 1.00 92.94 82 ILE A CA 1
ATOM 635 C C . ILE A 1 82 ? -3.432 9.778 -2.763 1.00 92.94 82 ILE A C 1
ATOM 637 O O . ILE A 1 82 ? -4.013 8.705 -2.578 1.00 92.94 82 ILE A O 1
ATOM 641 N N . PHE A 1 83 ? -3.285 10.678 -1.786 1.00 93.81 83 PHE A N 1
ATOM 642 C CA . PHE A 1 83 ? -3.536 10.375 -0.372 1.00 93.81 83 PHE A CA 1
ATOM 643 C C . PHE A 1 83 ? -4.907 10.811 0.143 1.00 93.81 83 PHE A C 1
ATOM 645 O O . PHE A 1 83 ? -5.454 10.166 1.041 1.00 93.81 83 PHE A O 1
ATOM 652 N N . GLY A 1 84 ? -5.498 11.867 -0.417 1.00 96.00 84 GLY A N 1
ATOM 653 C CA . GLY A 1 84 ? -6.779 12.412 0.035 1.00 96.00 84 GLY A CA 1
ATOM 654 C C . GLY A 1 84 ? -7.940 11.417 -0.073 1.00 96.00 84 GLY A C 1
ATOM 655 O O . GLY A 1 84 ? -8.587 11.142 0.945 1.00 96.00 84 GLY A O 1
ATOM 656 N N . PRO A 1 85 ? -8.198 10.820 -1.253 1.00 97.50 85 PRO A N 1
ATOM 657 C CA . PRO A 1 85 ? -9.247 9.817 -1.423 1.00 97.50 85 PRO A CA 1
ATOM 658 C C . PRO A 1 85 ? -9.043 8.590 -0.534 1.00 97.50 85 PRO A C 1
ATOM 660 O O . PRO A 1 85 ? -9.998 8.121 0.085 1.00 97.50 85 PRO A O 1
ATOM 663 N N . VAL A 1 86 ? -7.801 8.107 -0.404 1.00 97.69 86 VAL A N 1
ATOM 664 C CA . VAL A 1 86 ? -7.460 6.987 0.489 1.00 97.69 86 VAL A CA 1
ATOM 665 C C . VAL A 1 86 ? -7.844 7.327 1.927 1.00 97.69 86 VAL A C 1
ATOM 667 O O . VAL A 1 86 ? -8.538 6.544 2.580 1.00 97.69 86 VAL A O 1
ATOM 670 N N . ALA A 1 87 ? -7.472 8.520 2.400 1.00 97.69 87 ALA A N 1
ATOM 671 C CA . ALA A 1 87 ? -7.764 8.952 3.757 1.00 97.69 87 ALA A CA 1
ATOM 672 C C . ALA A 1 87 ? -9.268 9.054 4.044 1.00 97.69 87 ALA A C 1
ATOM 674 O O . ALA A 1 87 ? -9.756 8.556 5.063 1.00 97.69 87 ALA A O 1
ATOM 675 N N . VAL A 1 88 ? -10.012 9.660 3.117 1.00 98.00 88 VAL A N 1
ATOM 676 C CA . VAL A 1 88 ? -11.464 9.826 3.222 1.00 98.00 88 VAL A CA 1
ATOM 677 C C . VAL A 1 88 ? -12.182 8.479 3.201 1.00 98.00 88 VAL A C 1
ATOM 679 O O . VAL A 1 88 ? -13.021 8.223 4.068 1.00 98.00 88 VAL A O 1
ATOM 682 N N . VAL A 1 89 ? -11.867 7.617 2.231 1.00 98.19 89 VAL A N 1
ATOM 683 C CA . VAL A 1 89 ? -12.579 6.350 2.041 1.00 98.19 89 VAL A CA 1
ATOM 684 C C . VAL A 1 89 ? -12.256 5.379 3.169 1.00 98.19 89 VAL A C 1
ATOM 686 O O . VAL A 1 89 ? -13.178 4.873 3.810 1.00 98.19 89 VAL A O 1
ATOM 689 N N . MET A 1 90 ? -10.979 5.148 3.482 1.00 98.12 90 MET A N 1
ATOM 690 C CA . MET A 1 90 ? -10.619 4.228 4.565 1.00 98.12 90 MET A CA 1
ATOM 691 C C . MET A 1 90 ? -11.173 4.708 5.907 1.00 98.12 90 MET A C 1
ATOM 693 O O . MET A 1 90 ? -11.785 3.923 6.632 1.00 98.12 90 MET A O 1
ATOM 697 N N . GLY A 1 91 ? -11.040 6.000 6.219 1.00 97.38 91 GLY A N 1
ATOM 698 C CA . GLY A 1 91 ? -11.576 6.558 7.457 1.00 97.38 91 GLY A CA 1
ATOM 699 C C . GLY A 1 91 ? -13.102 6.475 7.551 1.00 97.38 91 GLY A C 1
ATOM 700 O O . GLY A 1 91 ? -13.633 6.201 8.626 1.00 97.38 91 GLY A O 1
ATOM 701 N N . TYR A 1 92 ? -13.821 6.615 6.433 1.00 97.56 92 TYR A N 1
ATOM 702 C CA . TYR A 1 92 ? -15.271 6.407 6.380 1.00 97.56 92 TYR A CA 1
ATOM 703 C C . TYR A 1 92 ? -15.676 4.962 6.719 1.00 97.56 92 TYR A C 1
ATOM 705 O O . TYR A 1 92 ? -16.600 4.751 7.510 1.00 97.56 92 TYR A O 1
ATOM 713 N N . TYR A 1 93 ? -14.983 3.964 6.162 1.00 97.12 93 TYR A N 1
ATOM 714 C CA . TYR A 1 93 ? -15.255 2.550 6.451 1.00 97.12 93 TYR A CA 1
ATOM 715 C C . TYR A 1 93 ? -14.868 2.168 7.889 1.00 97.12 93 TYR A C 1
ATOM 717 O O . TYR A 1 93 ? -15.638 1.471 8.556 1.00 97.12 93 TYR A O 1
ATOM 725 N N . ILE A 1 94 ? -13.751 2.702 8.401 1.00 96.56 94 ILE A N 1
ATOM 726 C CA . ILE A 1 94 ? -13.345 2.554 9.809 1.00 96.56 94 ILE A CA 1
ATOM 727 C C . ILE A 1 94 ? -14.414 3.143 10.735 1.00 96.56 94 ILE A C 1
ATOM 729 O O . ILE A 1 94 ? -14.864 2.458 11.651 1.00 96.56 94 ILE A O 1
ATOM 733 N N . ARG A 1 95 ? -14.893 4.368 10.468 1.00 94.69 95 ARG A N 1
ATOM 734 C CA . ARG A 1 95 ? -15.955 5.021 11.258 1.00 94.69 95 ARG A CA 1
ATOM 735 C C . ARG A 1 95 ? -17.215 4.166 11.363 1.00 94.69 95 ARG A C 1
ATOM 737 O O . ARG A 1 95 ? -17.867 4.134 12.401 1.00 94.69 95 ARG A O 1
ATOM 744 N N . ARG A 1 96 ? -17.573 3.485 10.272 1.00 94.31 96 ARG A N 1
ATOM 745 C CA . ARG A 1 96 ? -18.743 2.601 10.193 1.00 94.31 96 ARG A CA 1
ATOM 746 C C . ARG A 1 96 ? -18.497 1.198 10.749 1.00 94.31 96 ARG A C 1
ATOM 748 O O . ARG A 1 96 ? -19.372 0.349 10.587 1.00 94.31 96 ARG A O 1
ATOM 755 N N . LYS A 1 97 ? -17.335 0.951 11.368 1.00 92.19 97 LYS A N 1
ATOM 756 C CA . LYS A 1 97 ? -16.938 -0.340 11.953 1.00 92.19 97 LYS A CA 1
ATOM 757 C C . LYS A 1 97 ? -17.141 -1.500 10.973 1.00 92.19 97 LYS A C 1
ATOM 759 O O . LYS A 1 97 ? -17.603 -2.574 11.344 1.00 92.19 97 LYS A O 1
ATOM 764 N N . GLN A 1 98 ? -16.861 -1.241 9.696 1.00 94.25 98 GLN A N 1
ATOM 765 C CA . GLN A 1 98 ? -16.940 -2.256 8.655 1.00 94.25 98 GLN A CA 1
ATOM 766 C C . GLN A 1 98 ? -15.829 -3.287 8.844 1.00 94.25 98 GLN A C 1
ATOM 768 O O . GLN A 1 98 ? -14.842 -3.028 9.535 1.00 94.25 98 GLN A O 1
ATOM 773 N N . ASP A 1 99 ? -15.993 -4.443 8.199 1.00 93.50 99 ASP A N 1
ATOM 774 C CA . ASP A 1 99 ? -14.987 -5.500 8.230 1.00 93.50 99 ASP A CA 1
ATOM 775 C C . ASP A 1 99 ? -13.579 -4.938 7.905 1.00 93.50 99 ASP A C 1
ATOM 777 O O . ASP A 1 99 ? -13.418 -4.197 6.919 1.00 93.50 99 ASP A O 1
ATOM 781 N N . PRO A 1 100 ? -12.559 -5.242 8.729 1.00 94.25 100 PRO A N 1
ATOM 782 C CA . PRO A 1 100 ? -11.216 -4.713 8.543 1.00 94.25 100 PRO A CA 1
ATOM 783 C C . PRO A 1 100 ? -10.594 -5.050 7.192 1.00 94.25 100 PRO A C 1
ATOM 785 O O . PRO A 1 100 ? -10.033 -4.177 6.529 1.00 94.25 100 PRO A O 1
ATOM 788 N N . PHE A 1 101 ? -10.723 -6.300 6.749 1.00 93.88 101 PHE A N 1
ATOM 789 C CA . PHE A 1 101 ? -10.097 -6.765 5.514 1.00 93.88 101 PHE A CA 1
ATOM 790 C C . PHE A 1 101 ? -10.837 -6.245 4.281 1.00 93.88 101 PHE A C 1
ATOM 792 O O . PHE A 1 101 ? -10.198 -5.891 3.292 1.00 93.88 101 PHE A O 1
ATOM 799 N N . LYS A 1 102 ? -12.158 -6.058 4.370 1.00 94.94 102 LYS A N 1
ATOM 800 C CA . LYS A 1 102 ? -12.940 -5.300 3.386 1.00 94.94 102 LYS A CA 1
ATOM 801 C C . LYS A 1 102 ? -12.466 -3.850 3.294 1.00 94.94 102 LYS A C 1
ATOM 803 O O . LYS A 1 102 ? -12.310 -3.329 2.194 1.00 94.94 102 LYS A O 1
ATOM 808 N N . THR A 1 103 ? -12.209 -3.202 4.429 1.00 96.88 103 THR A N 1
ATOM 809 C CA . THR A 1 103 ? -11.717 -1.816 4.460 1.00 96.88 103 THR A CA 1
ATOM 810 C C . THR A 1 103 ? -10.333 -1.693 3.819 1.00 96.88 103 THR A C 1
ATOM 812 O O . THR A 1 103 ? -10.107 -0.777 3.030 1.00 96.88 103 THR A O 1
ATOM 815 N N . ILE A 1 104 ? -9.428 -2.634 4.102 1.00 97.19 104 ILE A N 1
ATOM 816 C CA . ILE A 1 104 ? -8.096 -2.710 3.481 1.00 97.19 104 ILE A CA 1
ATOM 817 C C . ILE A 1 104 ? -8.202 -2.965 1.973 1.00 97.19 104 ILE A C 1
ATOM 819 O O . ILE A 1 104 ? -7.508 -2.310 1.196 1.00 97.19 104 ILE A O 1
ATOM 823 N N . GLY A 1 105 ? -9.094 -3.862 1.540 1.00 96.56 105 GLY A N 1
ATOM 824 C CA . GLY A 1 105 ? -9.340 -4.125 0.120 1.00 96.56 105 GLY A CA 1
ATOM 825 C C . GLY A 1 105 ? -9.819 -2.879 -0.627 1.00 96.56 105 GLY A C 1
ATOM 826 O O . GLY A 1 105 ? -9.271 -2.533 -1.668 1.00 96.56 105 GLY A O 1
ATOM 827 N N . ILE A 1 106 ? -10.767 -2.135 -0.052 1.00 97.62 106 ILE A N 1
ATOM 828 C CA . ILE A 1 106 ? -11.239 -0.869 -0.632 1.00 97.62 106 ILE A CA 1
ATOM 829 C C . ILE A 1 106 ? -10.123 0.184 -0.634 1.00 97.62 106 ILE A C 1
ATOM 831 O O . ILE A 1 106 ? -9.938 0.873 -1.635 1.00 97.62 106 ILE A O 1
ATOM 835 N N . GLY A 1 107 ? -9.354 0.292 0.453 1.00 97.94 107 GLY A N 1
ATOM 836 C CA . GLY A 1 107 ? -8.194 1.184 0.529 1.00 97.94 107 GLY A CA 1
ATOM 837 C C . GLY A 1 107 ? -7.144 0.877 -0.541 1.00 97.94 107 GLY A C 1
ATOM 838 O O . GLY A 1 107 ? -6.621 1.798 -1.162 1.00 97.94 107 GLY A O 1
ATOM 839 N N . THR A 1 108 ? -6.907 -0.408 -0.814 1.00 97.94 108 THR A N 1
ATOM 840 C CA . THR A 1 108 ? -6.032 -0.879 -1.896 1.00 97.94 108 THR A CA 1
ATOM 841 C C . THR A 1 108 ? -6.546 -0.401 -3.249 1.00 97.94 108 THR A C 1
ATOM 843 O O . THR A 1 108 ? -5.791 0.204 -4.003 1.00 97.94 108 THR A O 1
ATOM 846 N N . THR A 1 109 ? -7.826 -0.639 -3.555 1.00 97.94 109 THR A N 1
ATOM 847 C CA . THR A 1 109 ? -8.425 -0.243 -4.837 1.00 97.94 109 THR A CA 1
ATOM 848 C C . THR A 1 109 ? -8.356 1.266 -5.042 1.00 97.94 109 THR A C 1
ATOM 850 O O . THR A 1 109 ? -7.947 1.712 -6.109 1.00 97.94 109 THR A O 1
ATOM 853 N N . VAL A 1 110 ? -8.708 2.054 -4.021 1.00 98.12 110 VAL A N 1
ATOM 854 C CA . VAL A 1 110 ? -8.648 3.520 -4.096 1.00 98.12 110 VAL A CA 1
ATOM 855 C C . VAL A 1 110 ? -7.211 3.996 -4.270 1.00 98.12 110 VAL A C 1
ATOM 857 O O . VAL A 1 110 ? -6.973 4.838 -5.123 1.00 98.12 110 VAL A O 1
ATOM 860 N N . SER A 1 111 ? -6.255 3.440 -3.520 1.00 97.75 111 SER A N 1
ATOM 861 C CA . SER A 1 111 ? -4.843 3.816 -3.638 1.00 97.75 111 SER A CA 1
ATOM 862 C C . SER A 1 111 ? -4.261 3.471 -5.007 1.00 97.75 111 SER A C 1
ATOM 864 O O . SER A 1 111 ? -3.565 4.299 -5.584 1.00 97.75 111 SER A O 1
ATOM 866 N N . ALA A 1 112 ? -4.542 2.279 -5.537 1.00 97.56 112 ALA A N 1
ATOM 867 C CA . ALA A 1 112 ? -4.059 1.893 -6.858 1.00 97.56 112 ALA A CA 1
ATOM 868 C C . ALA A 1 112 ? -4.656 2.822 -7.920 1.00 97.56 112 ALA A C 1
ATOM 870 O O . ALA A 1 112 ? -3.931 3.379 -8.739 1.00 97.56 112 ALA A O 1
ATOM 871 N N . PHE A 1 113 ? -5.969 3.057 -7.852 1.00 97.69 113 PHE A N 1
ATOM 872 C CA . PHE A 1 113 ? -6.665 3.944 -8.775 1.00 97.69 113 PHE A CA 1
ATOM 873 C C . PHE A 1 113 ? -6.099 5.368 -8.752 1.00 97.69 113 PHE A C 1
ATOM 875 O O . PHE A 1 113 ? -5.816 5.921 -9.811 1.00 97.69 113 PHE A O 1
ATOM 882 N N . THR A 1 114 ? -5.887 5.957 -7.571 1.00 96.19 114 THR A N 1
ATOM 883 C CA . THR A 1 114 ? -5.343 7.317 -7.479 1.00 96.19 114 THR A CA 1
ATOM 884 C C . THR A 1 114 ? -3.911 7.404 -7.988 1.00 96.19 114 THR A C 1
ATOM 886 O O . THR A 1 114 ? -3.598 8.357 -8.693 1.00 96.19 114 THR A O 1
ATOM 889 N N . ILE A 1 115 ? -3.068 6.399 -7.724 1.00 94.94 115 ILE A N 1
ATOM 890 C CA . ILE A 1 115 ? -1.706 6.331 -8.272 1.00 94.94 115 ILE A CA 1
ATOM 891 C C . ILE A 1 115 ? -1.730 6.273 -9.803 1.00 94.94 115 ILE A C 1
ATOM 893 O O . ILE A 1 115 ? -1.035 7.056 -10.448 1.00 94.94 115 ILE A O 1
ATOM 897 N N . PHE A 1 116 ? -2.546 5.399 -10.401 1.00 94.56 116 PHE A N 1
ATOM 898 C CA . PHE A 1 116 ? -2.639 5.307 -11.862 1.00 94.56 116 PHE A CA 1
ATOM 899 C C . PHE A 1 116 ? -3.179 6.594 -12.486 1.00 94.56 116 PHE A C 1
ATOM 901 O O . PHE A 1 116 ? -2.631 7.061 -13.481 1.00 94.56 116 PHE A O 1
ATOM 908 N N . ILE A 1 117 ? -4.200 7.212 -11.885 1.00 94.12 117 ILE A N 1
ATOM 909 C CA . ILE A 1 117 ? -4.707 8.513 -12.338 1.00 94.12 117 ILE A CA 1
ATOM 910 C C . ILE A 1 117 ? -3.618 9.586 -12.254 1.00 94.12 117 ILE A C 1
ATOM 912 O O . ILE A 1 117 ? -3.463 10.363 -13.194 1.00 94.12 117 ILE A O 1
ATOM 916 N N . SER A 1 118 ? -2.831 9.617 -11.176 1.00 91.50 118 SER A N 1
ATOM 917 C CA . SER A 1 118 ? -1.710 10.550 -11.048 1.00 91.50 118 SER A CA 1
ATOM 918 C C . SER A 1 118 ? -0.651 10.337 -12.125 1.00 91.50 118 SER A C 1
ATOM 920 O O . SER A 1 118 ? -0.218 11.314 -12.723 1.00 91.50 118 SER A O 1
ATOM 922 N N . ILE A 1 119 ? -0.287 9.090 -12.433 1.00 91.31 119 ILE A N 1
ATOM 923 C CA . ILE A 1 119 ? 0.667 8.775 -13.508 1.00 91.31 119 ILE A CA 1
ATOM 924 C C . ILE A 1 119 ? 0.139 9.241 -14.867 1.00 91.31 119 ILE A C 1
ATOM 926 O O . ILE A 1 119 ? 0.851 9.931 -15.590 1.00 91.31 119 ILE A O 1
ATOM 930 N N . LEU A 1 120 ? -1.121 8.934 -15.191 1.00 91.19 120 LEU A N 1
ATOM 931 C CA . LEU A 1 120 ? -1.747 9.391 -16.435 1.00 91.19 120 LEU A CA 1
ATOM 932 C C . LEU A 1 120 ? -1.786 10.921 -16.522 1.00 91.19 120 LEU A C 1
ATOM 934 O O . LEU A 1 120 ? -1.550 11.487 -17.585 1.00 91.19 120 LEU A O 1
ATOM 938 N N . THR A 1 121 ? -2.036 11.588 -15.394 1.00 89.44 121 THR A N 1
ATOM 939 C CA . THR A 1 121 ? -2.040 13.053 -15.307 1.00 89.44 121 THR A CA 1
ATOM 940 C C . THR A 1 121 ? -0.643 13.624 -15.552 1.00 89.44 121 THR A C 1
ATOM 942 O O . THR A 1 121 ? -0.509 14.562 -16.329 1.00 89.44 121 THR A O 1
ATOM 945 N N . ILE A 1 122 ? 0.403 13.045 -14.948 1.00 86.44 122 ILE A N 1
ATOM 946 C CA . ILE A 1 122 ? 1.799 13.456 -15.179 1.00 86.44 122 ILE A CA 1
ATOM 947 C C . ILE A 1 122 ? 2.156 13.293 -16.649 1.00 86.44 122 ILE A C 1
ATOM 949 O O . ILE A 1 122 ? 2.649 14.235 -17.260 1.00 86.44 122 ILE A O 1
ATOM 953 N N . SER A 1 123 ? 1.871 12.126 -17.226 1.00 88.50 123 SER A N 1
ATOM 954 C CA . SER A 1 123 ? 2.189 11.864 -18.627 1.00 88.50 123 SER A CA 1
ATOM 955 C C . SER A 1 123 ? 1.470 12.804 -19.586 1.00 88.50 123 SER A C 1
ATOM 957 O O . SER A 1 123 ? 2.053 13.202 -20.587 1.00 88.50 123 SER A O 1
ATOM 959 N N . ALA A 1 124 ? 0.238 13.203 -19.267 1.00 89.44 124 ALA A N 1
ATOM 960 C CA . ALA A 1 124 ? -0.495 14.183 -20.057 1.00 89.44 124 ALA A CA 1
ATOM 961 C C . ALA A 1 124 ? 0.083 15.604 -19.932 1.00 89.44 124 ALA A C 1
ATOM 963 O O . ALA A 1 124 ? 0.109 16.326 -20.918 1.00 89.44 124 ALA A O 1
ATOM 964 N N . ILE A 1 125 ? 0.543 16.009 -18.741 1.00 87.12 125 ILE A N 1
ATOM 965 C CA . ILE A 1 125 ? 1.109 17.350 -18.504 1.00 87.12 125 ILE A CA 1
ATOM 966 C C . ILE A 1 125 ? 2.504 17.489 -19.118 1.00 87.12 125 ILE A C 1
ATOM 968 O O . ILE A 1 125 ? 2.828 18.530 -19.678 1.00 87.12 125 ILE A O 1
ATOM 972 N N . VAL A 1 126 ? 3.341 16.462 -18.964 1.00 86.25 126 VAL A N 1
ATOM 973 C CA . VAL A 1 126 ? 4.736 16.466 -19.432 1.00 86.25 126 VAL A CA 1
ATOM 974 C C . VAL A 1 126 ? 4.829 16.096 -20.917 1.00 86.25 126 VAL A C 1
ATOM 976 O O . VAL A 1 126 ? 5.876 16.283 -21.521 1.00 86.25 126 VAL A O 1
ATOM 979 N N . GLU A 1 127 ? 3.744 15.582 -21.509 1.00 89.81 127 GLU A N 1
ATOM 980 C CA . GLU A 1 127 ? 3.691 15.060 -22.885 1.00 89.81 127 GLU A CA 1
ATOM 981 C C . GLU A 1 127 ? 4.690 13.912 -23.140 1.00 89.81 127 GLU A C 1
ATOM 983 O O . GLU A 1 127 ? 5.076 13.628 -24.272 1.00 89.81 127 GLU A O 1
ATOM 988 N N . VAL A 1 128 ? 5.092 13.213 -22.072 1.00 88.56 128 VAL A N 1
ATOM 989 C CA . VAL A 1 128 ? 6.037 12.089 -22.099 1.00 88.56 128 VAL A CA 1
ATOM 990 C C . VAL A 1 128 ? 5.470 10.918 -21.299 1.00 88.56 128 VAL A C 1
ATOM 992 O O . VAL A 1 128 ? 4.865 11.087 -20.234 1.00 88.56 128 VAL A O 1
ATOM 995 N N . ASN A 1 129 ? 5.676 9.696 -21.791 1.00 89.31 129 ASN A N 1
ATOM 996 C CA . ASN A 1 129 ? 5.312 8.496 -21.048 1.00 89.31 129 ASN A CA 1
ATOM 997 C C . ASN A 1 129 ? 6.130 8.414 -19.747 1.00 89.31 129 ASN A C 1
ATOM 999 O O . ASN A 1 129 ? 7.359 8.444 -19.757 1.00 89.31 129 ASN A O 1
ATOM 1003 N N . PHE A 1 130 ? 5.440 8.294 -18.613 1.00 88.31 130 PHE A N 1
ATOM 1004 C CA . PHE A 1 130 ? 6.071 8.280 -17.295 1.00 88.31 130 PHE A CA 1
ATOM 1005 C C . PHE A 1 130 ? 7.041 7.103 -17.118 1.00 88.31 130 PHE A C 1
ATOM 1007 O O . PHE A 1 130 ? 8.068 7.249 -16.459 1.00 88.31 130 PHE A O 1
ATOM 1014 N N . LEU A 1 131 ? 6.731 5.943 -17.705 1.00 88.75 131 LEU A N 1
ATOM 1015 C CA . LEU A 1 131 ? 7.588 4.760 -17.637 1.00 88.75 131 LEU A CA 1
ATOM 1016 C C . LEU A 1 131 ? 8.891 4.968 -18.414 1.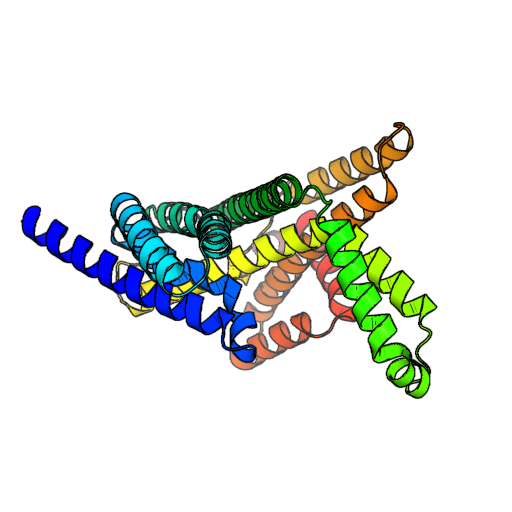00 88.75 131 LEU A C 1
ATOM 1018 O O . LEU A 1 131 ? 9.951 4.596 -17.913 1.00 88.75 131 LEU A O 1
ATOM 1022 N N . ASP A 1 132 ? 8.821 5.613 -19.579 1.00 90.00 132 ASP A N 1
ATOM 1023 C CA . ASP A 1 132 ? 10.002 5.936 -20.387 1.00 90.00 132 ASP A CA 1
ATOM 1024 C C . ASP A 1 132 ? 10.878 6.966 -19.669 1.00 90.00 132 ASP A C 1
ATOM 1026 O O . ASP A 1 132 ? 12.072 6.734 -19.478 1.00 90.00 132 ASP A O 1
ATOM 1030 N N . MET A 1 133 ? 10.263 8.035 -19.147 1.00 90.62 133 MET A N 1
ATOM 1031 C CA . MET A 1 133 ? 10.947 9.061 -18.351 1.00 90.62 133 MET A CA 1
ATOM 1032 C C . MET A 1 133 ? 11.680 8.457 -17.145 1.00 90.62 133 MET A C 1
ATOM 1034 O O . MET A 1 133 ? 12.829 8.807 -16.853 1.00 90.62 133 MET A O 1
ATOM 1038 N N . LEU A 1 134 ? 11.027 7.539 -16.429 1.00 90.88 134 LEU A N 1
ATOM 1039 C CA . LEU A 1 134 ? 11.633 6.865 -15.289 1.00 90.88 134 LEU A CA 1
ATOM 1040 C C . LEU A 1 134 ? 12.774 5.935 -15.727 1.00 90.88 134 LEU A C 1
ATOM 1042 O O . LEU A 1 134 ? 13.814 5.888 -15.069 1.00 90.88 134 LEU A O 1
ATOM 1046 N N . GLY A 1 135 ? 12.606 5.231 -16.847 1.00 93.25 135 GLY A N 1
ATOM 1047 C CA . GLY A 1 135 ? 13.651 4.393 -17.423 1.00 93.25 135 GLY A CA 1
ATOM 1048 C C . GLY A 1 135 ? 14.894 5.175 -17.820 1.00 93.25 135 GLY A C 1
ATOM 1049 O O . GLY A 1 135 ? 16.002 4.770 -17.470 1.00 93.25 135 GLY A O 1
ATOM 1050 N N . ASP A 1 136 ? 14.718 6.320 -18.474 1.00 93.62 136 ASP A N 1
ATOM 1051 C CA . ASP A 1 136 ? 15.814 7.221 -18.833 1.00 93.62 136 ASP A CA 1
ATOM 1052 C C . ASP A 1 136 ? 16.500 7.782 -17.594 1.00 93.62 136 ASP A C 1
ATOM 1054 O O . ASP A 1 136 ? 17.725 7.821 -17.527 1.00 93.62 136 ASP A O 1
ATOM 1058 N N . THR A 1 137 ? 15.730 8.122 -16.558 1.00 93.25 137 THR A N 1
ATOM 1059 C CA . THR A 1 137 ? 16.291 8.562 -15.275 1.00 93.25 137 THR A CA 1
ATOM 1060 C C . THR A 1 137 ? 17.213 7.496 -14.678 1.00 93.25 137 THR A C 1
ATOM 1062 O O . THR A 1 137 ? 18.334 7.808 -14.278 1.00 93.25 137 THR A O 1
ATOM 1065 N N . PHE A 1 138 ? 16.790 6.228 -14.649 1.00 93.12 138 PHE A N 1
ATOM 1066 C CA . PHE A 1 138 ? 17.640 5.141 -14.155 1.00 93.12 138 PHE A CA 1
ATOM 1067 C C . PHE A 1 138 ? 18.856 4.882 -15.049 1.00 93.12 138 PHE A C 1
ATOM 1069 O O . PHE A 1 138 ? 19.950 4.660 -14.528 1.00 93.12 138 PHE A O 1
ATOM 1076 N N . ARG A 1 139 ? 18.696 4.934 -16.376 1.00 94.19 139 ARG A N 1
ATOM 1077 C CA . ARG A 1 139 ? 19.811 4.781 -17.321 1.00 94.19 139 ARG A CA 1
ATOM 1078 C C . ARG A 1 139 ? 20.859 5.878 -17.132 1.00 94.19 139 ARG A C 1
ATOM 1080 O O . ARG A 1 139 ? 22.029 5.556 -16.963 1.00 94.19 139 ARG A O 1
ATOM 1087 N N . ASN A 1 140 ? 20.438 7.135 -17.005 1.00 94.75 140 ASN A N 1
ATOM 1088 C CA . ASN A 1 140 ? 21.327 8.271 -16.747 1.00 94.75 140 ASN A CA 1
ATOM 1089 C C . ASN A 1 140 ? 22.135 8.100 -15.449 1.00 94.75 140 ASN A C 1
ATOM 1091 O O . ASN A 1 140 ? 23.314 8.456 -15.396 1.00 94.75 140 ASN A O 1
ATOM 1095 N N . VAL A 1 141 ? 21.519 7.530 -14.405 1.00 92.31 141 VAL A N 1
ATOM 1096 C CA . VAL A 1 141 ? 22.192 7.204 -13.135 1.00 92.31 141 VAL A CA 1
ATOM 1097 C C . VAL A 1 141 ? 23.239 6.101 -13.314 1.00 92.31 141 VAL A C 1
ATOM 1099 O O . VAL A 1 141 ? 24.289 6.154 -12.670 1.00 92.31 141 VAL A O 1
ATOM 1102 N N . VAL A 1 142 ? 22.974 5.107 -14.169 1.00 93.31 142 VAL A N 1
ATOM 1103 C CA . VAL A 1 142 ? 23.947 4.055 -14.499 1.00 93.31 142 VAL A CA 1
ATOM 1104 C C . VAL A 1 142 ? 25.121 4.618 -15.290 1.00 93.31 142 VAL A C 1
ATOM 1106 O O . VAL A 1 142 ? 26.266 4.323 -14.958 1.00 93.31 142 VAL A O 1
ATOM 1109 N N . GLU A 1 143 ? 24.857 5.471 -16.276 1.00 92.31 143 GLU A N 1
ATOM 1110 C CA . GLU A 1 143 ? 25.895 6.107 -17.092 1.00 92.31 143 GLU A CA 1
ATOM 1111 C C . GLU A 1 143 ? 26.820 6.992 -16.249 1.00 92.31 143 GLU A C 1
ATOM 1113 O O . GLU A 1 143 ? 28.043 6.844 -16.317 1.00 92.31 143 GLU A O 1
ATOM 1118 N N . HIS A 1 144 ? 26.247 7.827 -15.373 1.00 94.12 144 HIS A N 1
ATOM 1119 C CA . HIS A 1 144 ? 27.008 8.683 -14.454 1.00 94.12 144 HIS A CA 1
ATOM 1120 C C . HIS A 1 144 ? 27.869 7.905 -13.452 1.00 94.12 144 HIS A C 1
ATOM 1122 O O . HIS A 1 144 ? 28.829 8.453 -12.916 1.00 94.12 144 HIS A O 1
ATOM 1128 N N . GLN A 1 145 ? 27.531 6.645 -13.177 1.00 93.44 145 GLN A N 1
ATOM 1129 C CA . GLN A 1 145 ? 28.234 5.795 -12.212 1.00 93.44 145 GLN A CA 1
ATOM 1130 C C . GLN A 1 145 ? 28.938 4.602 -12.875 1.00 93.44 145 GLN A C 1
ATOM 1132 O O . GLN A 1 145 ? 29.332 3.649 -12.199 1.00 93.44 145 GLN A O 1
ATOM 1137 N N . SER A 1 146 ? 29.115 4.645 -14.196 1.00 91.31 146 SER A N 1
ATOM 1138 C CA . SER A 1 146 ? 29.664 3.545 -14.995 1.00 91.31 146 SER A CA 1
ATOM 1139 C C . SER A 1 146 ? 31.057 3.099 -14.535 1.00 91.31 146 SER A C 1
ATOM 1141 O O . SER A 1 146 ? 31.319 1.897 -14.456 1.00 91.31 146 SER A O 1
ATOM 1143 N N . GLU A 1 147 ? 31.926 4.038 -14.152 1.00 91.75 147 GLU A N 1
ATOM 1144 C CA . GLU A 1 147 ? 33.259 3.747 -13.607 1.00 91.75 147 GLU A CA 1
ATOM 1145 C C . GLU A 1 147 ? 33.185 2.981 -12.279 1.00 91.75 147 GLU A C 1
ATOM 1147 O O . GLU A 1 147 ? 33.898 1.995 -12.085 1.00 91.75 147 GLU A O 1
ATOM 1152 N N . MET A 1 148 ? 32.273 3.379 -11.385 1.00 94.19 148 MET A N 1
ATOM 1153 C CA . MET A 1 148 ? 32.059 2.709 -10.100 1.00 94.19 148 MET A CA 1
ATOM 1154 C C . MET A 1 148 ? 31.540 1.282 -10.302 1.00 94.19 148 MET A C 1
ATOM 1156 O O . MET A 1 148 ? 32.051 0.345 -9.688 1.00 94.19 148 MET A O 1
ATOM 1160 N N . PHE A 1 149 ? 30.557 1.091 -11.187 1.00 92.50 149 PHE A N 1
ATOM 1161 C CA . PHE A 1 149 ? 30.030 -0.241 -11.491 1.00 92.50 149 PHE A CA 1
ATOM 1162 C C . PHE A 1 149 ? 31.081 -1.142 -12.138 1.00 92.50 149 PHE A C 1
ATOM 1164 O O . PHE A 1 149 ? 31.213 -2.304 -11.750 1.00 92.50 149 PHE A O 1
ATOM 1171 N N . SER A 1 150 ? 31.888 -0.591 -13.045 1.00 89.25 150 SER A N 1
ATOM 1172 C CA . SER A 1 150 ? 32.997 -1.315 -13.669 1.00 89.25 150 SER A CA 1
ATOM 1173 C C . SER A 1 150 ? 34.043 -1.739 -12.634 1.00 89.25 150 SER A C 1
ATOM 1175 O O . SER A 1 150 ? 34.477 -2.889 -12.644 1.00 89.25 150 SER A O 1
ATOM 1177 N N . ALA A 1 151 ? 34.382 -0.868 -11.675 1.00 93.69 151 ALA A N 1
ATOM 1178 C CA . ALA A 1 151 ? 35.287 -1.196 -10.570 1.00 93.69 151 ALA A CA 1
ATOM 1179 C C . ALA A 1 151 ? 34.748 -2.316 -9.658 1.00 93.69 151 ALA A C 1
ATOM 1181 O O . ALA A 1 151 ? 35.521 -3.072 -9.071 1.00 93.69 151 ALA A O 1
ATOM 1182 N N . MET A 1 152 ? 33.424 -2.462 -9.567 1.00 93.12 152 MET A N 1
ATOM 1183 C CA . MET A 1 152 ? 32.756 -3.558 -8.857 1.00 93.12 152 MET A CA 1
ATOM 1184 C C . MET A 1 152 ? 32.583 -4.829 -9.712 1.00 93.12 152 MET A C 1
ATOM 1186 O O . MET A 1 152 ? 31.961 -5.784 -9.249 1.00 93.12 152 MET A O 1
ATOM 1190 N N . ASN A 1 153 ? 33.122 -4.865 -10.938 1.00 92.38 153 ASN A N 1
ATOM 1191 C CA . ASN A 1 153 ? 32.910 -5.922 -11.937 1.00 92.38 153 ASN A CA 1
ATOM 1192 C C . ASN A 1 153 ? 31.427 -6.157 -12.282 1.00 92.38 153 ASN A C 1
ATOM 1194 O O . ASN A 1 153 ? 31.017 -7.271 -12.611 1.00 92.38 153 ASN A O 1
ATOM 1198 N N . ILE A 1 154 ? 30.607 -5.108 -12.200 1.00 91.88 154 ILE A N 1
ATOM 1199 C CA . ILE A 1 154 ? 29.194 -5.153 -12.565 1.00 91.88 154 ILE A CA 1
ATOM 1200 C C . ILE A 1 154 ? 29.061 -4.739 -14.032 1.00 91.88 154 ILE A C 1
ATOM 1202 O O . ILE A 1 154 ? 29.413 -3.625 -14.415 1.00 91.88 154 ILE A O 1
ATOM 1206 N N . SER A 1 155 ? 28.519 -5.638 -14.855 1.00 92.38 155 SER A N 1
ATOM 1207 C CA . SER A 1 155 ? 28.221 -5.355 -16.261 1.00 92.38 155 SER A CA 1
ATOM 1208 C C . SER A 1 155 ? 27.100 -4.319 -16.383 1.00 92.38 155 SER A C 1
ATOM 1210 O O . SER A 1 155 ? 25.992 -4.534 -15.887 1.00 92.38 155 SER A O 1
ATOM 1212 N N . ILE A 1 156 ? 27.369 -3.225 -17.101 1.00 91.00 156 ILE A N 1
ATOM 1213 C CA . ILE A 1 156 ? 26.376 -2.186 -17.422 1.00 91.00 156 ILE A CA 1
ATOM 1214 C C . ILE A 1 156 ? 25.193 -2.782 -18.197 1.00 91.00 156 ILE A C 1
ATOM 1216 O O . ILE A 1 156 ? 24.046 -2.432 -17.931 1.00 91.00 156 ILE A O 1
ATOM 1220 N N . ALA A 1 157 ? 25.449 -3.740 -19.096 1.00 90.75 157 ALA A N 1
ATOM 1221 C CA . ALA A 1 157 ? 24.390 -4.422 -19.837 1.00 90.75 157 ALA A CA 1
ATOM 1222 C C . ALA A 1 157 ? 23.416 -5.147 -18.892 1.00 90.75 157 ALA A C 1
ATOM 1224 O O . ALA A 1 157 ? 22.203 -5.016 -19.040 1.00 90.75 157 ALA A O 1
ATOM 1225 N N . ASN A 1 158 ? 23.936 -5.811 -17.853 1.00 91.81 158 ASN A N 1
ATOM 1226 C CA . ASN A 1 158 ? 23.100 -6.483 -16.856 1.00 91.81 158 ASN A CA 1
ATOM 1227 C C . ASN A 1 158 ? 22.263 -5.468 -16.055 1.00 91.81 158 ASN A C 1
ATOM 1229 O O . ASN A 1 158 ? 21.122 -5.751 -15.700 1.00 91.81 158 ASN A O 1
ATOM 1233 N N . LEU A 1 159 ? 22.803 -4.275 -15.774 1.00 92.19 159 LEU A N 1
ATOM 1234 C CA . LEU A 1 159 ? 22.050 -3.206 -15.105 1.00 92.19 159 LEU A CA 1
ATOM 1235 C C . LEU A 1 159 ? 20.902 -2.692 -15.979 1.00 92.19 159 LEU A C 1
ATOM 1237 O O . LEU A 1 159 ? 19.801 -2.482 -15.472 1.00 92.19 159 LEU A O 1
ATOM 1241 N N . TYR A 1 160 ? 21.124 -2.536 -17.284 1.00 93.50 160 TYR A N 1
ATOM 1242 C CA . TYR A 1 160 ? 20.066 -2.151 -18.217 1.00 93.50 160 TYR A CA 1
ATOM 1243 C C . TYR A 1 160 ? 18.975 -3.214 -18.344 1.00 93.50 160 TYR A C 1
ATOM 1245 O O . TYR A 1 160 ? 17.797 -2.860 -18.366 1.00 93.50 160 TYR A O 1
ATOM 1253 N N . GLU A 1 161 ? 19.322 -4.502 -18.342 1.00 93.25 161 GLU A N 1
ATOM 1254 C CA . GLU A 1 161 ? 18.330 -5.583 -18.290 1.00 93.25 161 GLU A CA 1
ATOM 1255 C C . GLU A 1 161 ? 17.475 -5.517 -17.016 1.00 93.25 161 GLU A C 1
ATOM 1257 O O . GLU A 1 161 ? 16.248 -5.616 -17.091 1.00 93.25 161 GLU A O 1
ATOM 1262 N N . ILE A 1 162 ? 18.096 -5.271 -15.856 1.00 92.81 162 ILE A N 1
ATOM 1263 C CA . ILE A 1 162 ? 17.380 -5.094 -14.584 1.00 92.81 162 ILE A CA 1
ATOM 1264 C C . ILE A 1 162 ? 16.443 -3.885 -14.651 1.00 92.81 162 ILE A C 1
ATOM 1266 O O . ILE A 1 162 ? 15.289 -3.992 -14.243 1.00 92.81 162 ILE A O 1
ATOM 1270 N N . ILE A 1 1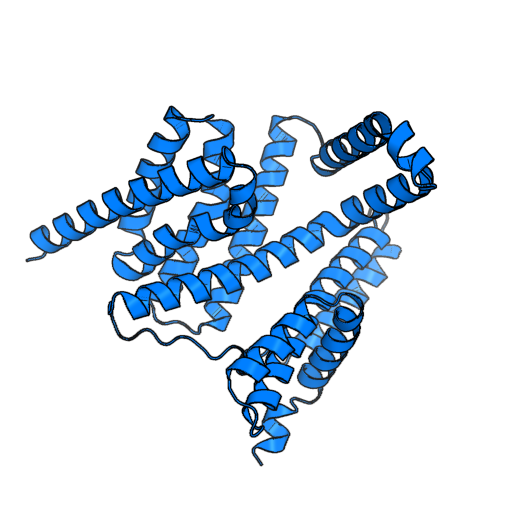63 ? 16.909 -2.747 -15.176 1.00 94.06 163 ILE A N 1
ATOM 1271 C CA . ILE A 1 163 ? 16.089 -1.537 -15.327 1.00 94.06 163 ILE A CA 1
ATOM 1272 C C . ILE A 1 163 ? 14.891 -1.813 -16.239 1.00 94.06 163 ILE A C 1
ATOM 1274 O O . ILE A 1 163 ? 13.762 -1.498 -15.868 1.00 94.06 163 ILE A O 1
ATOM 1278 N N . ASN A 1 164 ? 15.106 -2.452 -17.389 1.00 93.31 164 ASN A N 1
ATOM 1279 C CA . ASN A 1 164 ? 14.028 -2.788 -18.318 1.00 93.31 164 ASN A CA 1
ATOM 1280 C C . ASN A 1 164 ? 13.001 -3.723 -17.670 1.00 93.31 164 ASN A C 1
ATOM 1282 O O . ASN A 1 164 ? 11.799 -3.479 -17.767 1.00 93.31 164 ASN A O 1
ATOM 1286 N N . TYR A 1 165 ? 13.457 -4.744 -16.940 1.00 93.75 165 TYR A N 1
ATOM 1287 C CA . TYR A 1 165 ? 12.565 -5.622 -16.189 1.00 93.75 165 TYR A CA 1
ATOM 1288 C C . TYR A 1 165 ? 11.781 -4.860 -15.111 1.00 93.75 165 TYR A C 1
ATOM 1290 O O . TYR A 1 165 ? 10.569 -5.038 -15.002 1.00 93.75 165 TYR A O 1
ATOM 1298 N N . LEU A 1 166 ? 12.435 -3.971 -14.352 1.00 93.56 166 LEU A N 1
ATOM 1299 C CA . LEU A 1 166 ? 11.785 -3.135 -13.337 1.00 93.56 166 LEU A CA 1
ATOM 1300 C C . LEU A 1 166 ? 10.694 -2.245 -13.934 1.00 93.56 166 LEU A C 1
ATOM 1302 O O . LEU A 1 166 ? 9.617 -2.161 -13.351 1.00 93.56 166 LEU A O 1
ATOM 1306 N N . ILE A 1 167 ? 10.945 -1.622 -15.089 1.00 94.12 167 ILE A N 1
ATOM 1307 C CA . ILE A 1 167 ? 9.947 -0.810 -15.802 1.00 94.12 167 ILE A CA 1
ATOM 1308 C C . ILE A 1 167 ? 8.756 -1.678 -16.218 1.00 94.12 167 ILE A C 1
ATOM 1310 O O . ILE A 1 167 ? 7.610 -1.282 -16.002 1.00 94.12 167 ILE A O 1
ATOM 1314 N N . ILE A 1 168 ? 9.015 -2.878 -16.751 1.00 94.50 168 ILE A N 1
ATOM 1315 C CA . ILE A 1 168 ? 7.972 -3.827 -17.158 1.00 94.50 168 ILE A CA 1
ATOM 1316 C C . ILE A 1 168 ? 7.064 -4.188 -15.978 1.00 94.50 168 ILE A C 1
ATOM 1318 O O . ILE A 1 168 ? 5.843 -4.177 -16.133 1.00 94.50 168 ILE A O 1
ATOM 1322 N N . VAL A 1 169 ? 7.624 -4.487 -14.800 1.00 95.81 169 VAL A N 1
ATOM 1323 C CA . VAL A 1 169 ? 6.837 -4.892 -13.617 1.00 95.81 169 VAL A CA 1
ATOM 1324 C C . VAL A 1 169 ? 6.330 -3.727 -12.767 1.00 95.81 169 VAL A C 1
ATOM 1326 O O . VAL A 1 169 ? 5.581 -3.953 -11.812 1.00 95.81 169 VAL A O 1
ATOM 1329 N N . LEU A 1 170 ? 6.725 -2.487 -13.072 1.00 94.88 170 LEU A N 1
ATOM 1330 C CA . LEU A 1 170 ? 6.406 -1.322 -12.249 1.00 94.88 170 LEU A CA 1
ATOM 1331 C C . LEU A 1 170 ? 4.898 -1.146 -12.011 1.00 94.88 170 LEU A C 1
ATOM 1333 O O . LEU A 1 170 ? 4.525 -0.935 -10.856 1.00 94.88 170 LEU A O 1
ATOM 1337 N N . PRO A 1 171 ? 4.003 -1.282 -13.012 1.00 94.94 171 PRO A N 1
ATOM 1338 C CA . PRO A 1 171 ? 2.561 -1.178 -12.774 1.00 94.94 171 PRO A CA 1
ATOM 1339 C C . PRO A 1 171 ? 2.052 -2.159 -11.703 1.00 94.94 171 PRO A C 1
ATOM 1341 O O . PRO A 1 171 ? 1.253 -1.799 -10.837 1.00 94.94 171 PRO A O 1
ATOM 1344 N N . GLY A 1 172 ? 2.550 -3.392 -11.714 1.00 97.06 172 GLY A N 1
ATOM 1345 C CA . GLY A 1 172 ? 2.238 -4.437 -10.748 1.00 97.06 172 GLY A CA 1
ATOM 1346 C C . GLY A 1 172 ? 2.842 -4.137 -9.382 1.00 97.06 172 GLY A C 1
ATOM 1347 O O . GLY A 1 172 ? 2.162 -4.299 -8.368 1.00 97.06 172 GLY A O 1
ATOM 1348 N N . LEU A 1 173 ? 4.072 -3.616 -9.340 1.00 96.06 173 LEU A N 1
ATOM 1349 C CA . LEU A 1 173 ? 4.698 -3.140 -8.105 1.00 96.06 173 LEU A CA 1
ATOM 1350 C C . LEU A 1 173 ? 3.918 -1.985 -7.466 1.00 96.06 173 LEU A C 1
ATOM 1352 O O . LEU A 1 173 ? 3.824 -1.934 -6.243 1.00 96.06 173 LEU A O 1
ATOM 1356 N N . LEU A 1 174 ? 3.308 -1.097 -8.255 1.00 96.31 174 LEU A N 1
ATOM 1357 C CA . LEU A 1 174 ? 2.453 -0.026 -7.733 1.00 96.31 174 LEU A CA 1
ATOM 1358 C C . LEU A 1 174 ? 1.180 -0.578 -7.081 1.00 96.31 174 LEU A C 1
ATOM 1360 O O . LEU A 1 174 ? 0.787 -0.100 -6.019 1.00 96.31 174 LEU A O 1
ATOM 1364 N N . ILE A 1 175 ? 0.578 -1.628 -7.648 1.00 97.88 175 ILE A N 1
ATOM 1365 C CA . ILE A 1 175 ? -0.562 -2.326 -7.029 1.00 97.88 175 ILE A CA 1
ATOM 1366 C C . ILE A 1 175 ? -0.132 -3.016 -5.728 1.00 97.88 175 ILE A C 1
ATOM 1368 O O . ILE A 1 175 ? -0.816 -2.896 -4.709 1.00 97.88 175 ILE A O 1
ATOM 1372 N N . VAL A 1 176 ? 1.021 -3.691 -5.730 1.00 97.12 176 VAL A N 1
ATOM 1373 C CA . VAL A 1 176 ? 1.616 -4.299 -4.528 1.00 97.12 176 VAL A CA 1
ATOM 1374 C C . VAL A 1 176 ? 1.886 -3.245 -3.451 1.00 97.12 176 VAL A C 1
ATOM 1376 O O . VAL A 1 176 ? 1.537 -3.444 -2.286 1.00 97.12 176 VAL A O 1
ATOM 1379 N N . HIS A 1 177 ? 2.433 -2.093 -3.837 1.00 95.56 177 HIS A N 1
ATOM 1380 C CA . HIS A 1 177 ? 2.635 -0.954 -2.950 1.00 95.56 177 HIS A CA 1
ATOM 1381 C C . HIS A 1 177 ? 1.303 -0.449 -2.381 1.00 95.56 177 HIS A C 1
ATOM 1383 O O . HIS A 1 177 ? 1.196 -0.283 -1.169 1.00 95.56 177 HIS A O 1
ATOM 1389 N N . SER A 1 178 ? 0.264 -0.274 -3.203 1.00 97.56 178 SER A N 1
ATOM 1390 C CA . SER A 1 178 ? -1.073 0.119 -2.737 1.00 97.56 178 SER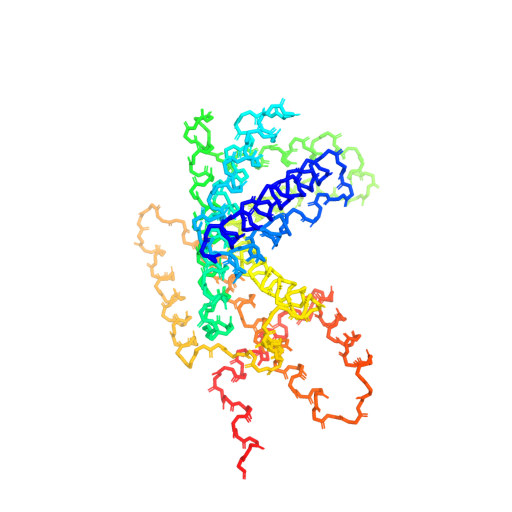 A CA 1
ATOM 1391 C C . SER A 1 178 ? -1.657 -0.863 -1.727 1.00 97.56 178 SER A C 1
ATOM 1393 O O . SER A 1 178 ? -2.242 -0.438 -0.729 1.00 97.56 178 SER A O 1
ATOM 1395 N N . MET A 1 179 ? -1.470 -2.168 -1.942 1.00 97.19 179 MET A N 1
ATOM 1396 C CA . MET A 1 179 ? -1.873 -3.199 -0.985 1.00 97.19 179 MET A CA 1
ATOM 1397 C C . MET A 1 179 ? -1.123 -3.043 0.340 1.00 97.19 179 MET A C 1
ATOM 1399 O O . MET A 1 179 ? -1.748 -2.928 1.396 1.00 97.19 179 MET A O 1
ATOM 1403 N N . ALA A 1 180 ? 0.211 -3.002 0.296 1.00 95.44 180 ALA A N 1
ATOM 1404 C CA . ALA A 1 180 ? 1.049 -2.862 1.484 1.00 95.44 180 ALA A CA 1
ATOM 1405 C C . ALA A 1 180 ? 0.720 -1.575 2.261 1.00 95.44 180 ALA A C 1
ATOM 1407 O O . ALA A 1 180 ? 0.488 -1.617 3.472 1.00 95.44 180 ALA A O 1
ATOM 1408 N N . ALA A 1 181 ? 0.609 -0.447 1.558 1.00 96.19 181 ALA A N 1
ATOM 1409 C CA . ALA A 1 181 ? 0.246 0.842 2.124 1.00 96.19 181 ALA A CA 1
ATOM 1410 C C . ALA A 1 181 ? -1.147 0.808 2.766 1.00 96.19 181 ALA A C 1
ATOM 1412 O O . ALA A 1 181 ? -1.312 1.330 3.865 1.00 96.19 181 ALA A O 1
ATOM 1413 N N . ALA A 1 182 ? -2.146 0.171 2.145 1.00 97.56 182 ALA A N 1
ATOM 1414 C CA . ALA A 1 182 ? -3.486 0.047 2.722 1.00 97.56 182 ALA A CA 1
ATOM 1415 C C . ALA A 1 182 ? -3.493 -0.790 4.012 1.00 97.56 182 ALA A C 1
ATOM 1417 O O . ALA A 1 182 ? -4.135 -0.398 4.991 1.00 97.56 182 ALA A O 1
ATOM 1418 N N . PHE A 1 183 ? -2.748 -1.902 4.057 1.00 96.44 183 PHE A N 1
ATOM 1419 C CA . PHE A 1 183 ? -2.558 -2.674 5.290 1.00 96.44 183 PHE A CA 1
ATOM 1420 C C . PHE A 1 183 ? -1.938 -1.804 6.386 1.00 96.44 183 PHE A C 1
ATOM 1422 O O . PHE A 1 183 ? -2.503 -1.681 7.475 1.00 96.44 183 PHE A O 1
ATOM 1429 N N . ILE A 1 184 ? -0.810 -1.157 6.094 1.00 96.25 184 ILE A N 1
ATOM 1430 C CA . ILE A 1 184 ? -0.086 -0.346 7.074 1.00 96.25 184 ILE A CA 1
ATOM 1431 C C . ILE A 1 184 ? -0.953 0.821 7.567 1.00 96.25 184 ILE A C 1
ATOM 1433 O O . ILE A 1 184 ? -1.107 1.009 8.776 1.00 96.25 184 ILE A O 1
ATOM 1437 N N . ASN A 1 185 ? -1.590 1.551 6.650 1.00 98.00 185 ASN A N 1
ATOM 1438 C CA . ASN A 1 185 ? -2.471 2.670 6.970 1.00 98.00 185 ASN A CA 1
ATOM 1439 C C . ASN A 1 185 ? -3.640 2.246 7.859 1.00 98.00 185 ASN A C 1
ATOM 1441 O O . ASN A 1 185 ? -3.941 2.940 8.831 1.00 98.00 185 ASN A O 1
ATOM 1445 N N . TYR A 1 186 ? -4.275 1.103 7.582 1.00 97.62 186 TYR A N 1
ATOM 1446 C CA . TYR A 1 186 ? -5.356 0.589 8.422 1.00 97.62 186 TYR A CA 1
ATOM 1447 C C . TYR A 1 186 ? -4.859 0.258 9.833 1.00 97.62 186 TYR A C 1
ATOM 1449 O O . TYR A 1 186 ? -5.396 0.772 10.817 1.00 97.62 186 TYR A O 1
ATOM 1457 N N . TYR A 1 187 ? -3.816 -0.572 9.939 1.00 96.25 187 TYR A N 1
ATOM 1458 C CA . TYR A 1 187 ? -3.310 -1.055 11.223 1.00 96.25 187 TYR A CA 1
ATOM 1459 C C . TYR A 1 187 ? -2.798 0.085 12.107 1.00 96.25 187 TYR A C 1
ATOM 1461 O O . TYR A 1 187 ? -3.133 0.134 13.292 1.00 96.25 187 TYR A O 1
ATOM 1469 N N . ILE A 1 188 ? -2.044 1.031 11.543 1.00 96.94 188 ILE A N 1
ATOM 1470 C CA . ILE A 1 188 ? -1.537 2.186 12.291 1.00 96.94 188 ILE A CA 1
ATOM 1471 C C . ILE A 1 188 ? -2.688 3.102 12.711 1.00 96.94 188 ILE A C 1
ATOM 1473 O O . ILE A 1 188 ? -2.758 3.489 13.879 1.00 96.94 188 ILE A O 1
ATOM 1477 N N . SER A 1 189 ? -3.630 3.404 11.812 1.00 96.88 189 SER A N 1
ATOM 1478 C CA . SER A 1 189 ? -4.763 4.279 12.140 1.00 96.88 189 SER A CA 1
ATOM 1479 C C . SER A 1 189 ? -5.618 3.696 13.265 1.00 96.88 189 SER A C 1
ATOM 1481 O O . SER A 1 189 ? -5.920 4.391 14.235 1.00 96.88 189 SER A O 1
ATOM 1483 N N . VAL A 1 190 ? -5.963 2.406 13.191 1.00 95.88 190 VAL A N 1
ATOM 1484 C CA . VAL A 1 190 ? -6.757 1.726 14.227 1.00 95.88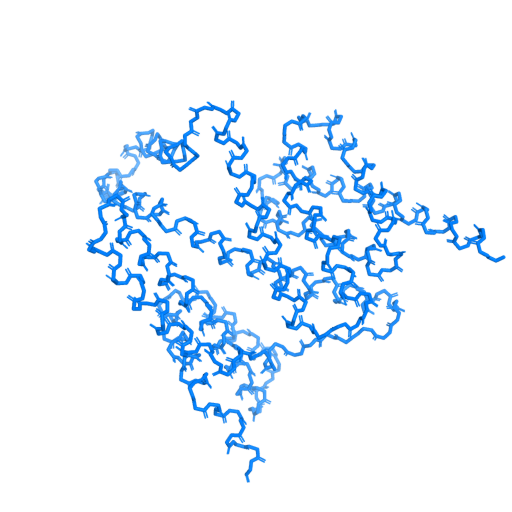 190 VAL A CA 1
ATOM 1485 C C . VAL A 1 190 ? -5.982 1.601 15.542 1.00 95.88 190 VAL A C 1
ATOM 1487 O O . VAL A 1 190 ? -6.556 1.817 16.611 1.00 95.88 190 VAL A O 1
ATOM 1490 N N . ALA A 1 191 ? -4.676 1.319 15.497 1.00 95.19 191 ALA A N 1
ATOM 1491 C CA . ALA A 1 191 ? -3.839 1.278 16.696 1.00 95.19 191 ALA A CA 1
AT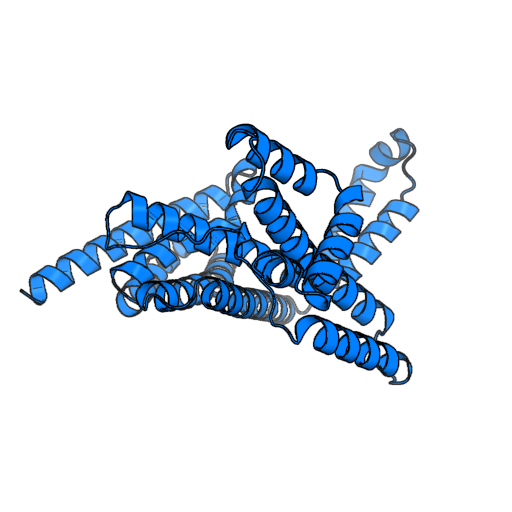OM 1492 C C . ALA A 1 191 ? -3.796 2.638 17.415 1.00 95.19 191 ALA A C 1
ATOM 1494 O O . ALA A 1 191 ? -3.934 2.693 18.642 1.00 95.19 191 ALA A O 1
ATOM 1495 N N . ILE A 1 192 ? -3.666 3.738 16.666 1.00 95.25 192 ILE A N 1
ATOM 1496 C CA . ILE A 1 192 ? -3.690 5.093 17.227 1.00 95.25 192 ILE A CA 1
ATOM 1497 C C . ILE A 1 192 ? -5.081 5.424 17.782 1.00 95.25 192 ILE A C 1
ATOM 1499 O O . ILE A 1 192 ? -5.177 5.885 18.918 1.00 95.25 192 ILE A O 1
ATOM 1503 N N . LEU A 1 193 ? -6.163 5.133 17.051 1.00 94.06 193 LEU A N 1
ATOM 1504 C CA . LEU A 1 193 ? -7.540 5.347 17.525 1.00 94.06 193 LEU A CA 1
ATOM 1505 C C . LEU A 1 193 ? -7.814 4.623 18.851 1.00 94.06 193 LEU A C 1
ATOM 1507 O O . LEU A 1 193 ? -8.344 5.223 19.790 1.00 94.06 193 LEU A O 1
ATOM 1511 N N . ARG A 1 194 ? -7.370 3.365 18.964 1.00 92.25 194 ARG A N 1
ATOM 1512 C CA . ARG A 1 194 ? -7.463 2.576 20.199 1.00 92.25 194 ARG A CA 1
ATOM 1513 C C . ARG A 1 194 ? -6.668 3.212 21.340 1.00 92.25 194 ARG A C 1
ATOM 1515 O O . ARG A 1 194 ? -7.163 3.287 22.464 1.00 92.25 194 ARG A O 1
ATOM 1522 N N . ARG A 1 195 ? -5.451 3.700 21.069 1.00 90.25 195 ARG A N 1
ATOM 1523 C CA . ARG A 1 195 ? -4.605 4.374 22.071 1.00 90.25 195 ARG A CA 1
ATOM 1524 C C . ARG A 1 195 ? -5.226 5.679 22.570 1.00 90.25 195 ARG A C 1
ATOM 1526 O O . ARG A 1 195 ? -5.125 5.978 23.757 1.00 90.25 195 ARG A O 1
ATOM 1533 N N . LEU A 1 196 ? -5.903 6.415 21.692 1.00 87.56 196 LEU A N 1
ATOM 1534 C CA . LEU A 1 196 ? -6.628 7.643 22.028 1.00 87.56 196 LEU A CA 1
ATOM 1535 C C . LEU A 1 196 ? -7.941 7.388 22.791 1.00 87.56 196 LEU A C 1
ATOM 1537 O O . LEU A 1 196 ? -8.616 8.347 23.156 1.00 87.56 196 LEU A O 1
ATOM 1541 N N . ARG A 1 197 ? -8.301 6.117 23.051 1.00 81.56 197 ARG A N 1
ATOM 1542 C CA . ARG A 1 197 ? -9.545 5.694 23.727 1.00 81.56 197 ARG A CA 1
ATOM 1543 C C . ARG A 1 197 ? -10.807 6.270 23.072 1.00 81.56 197 ARG A C 1
ATOM 1545 O O . ARG A 1 197 ? -11.824 6.473 23.735 1.00 81.56 197 ARG A O 1
ATOM 1552 N N . TYR A 1 198 ? -10.728 6.543 21.772 1.00 69.31 198 TYR A N 1
ATOM 1553 C CA . TYR A 1 198 ? -11.845 7.049 20.995 1.00 69.31 198 TYR A CA 1
ATOM 1554 C C . TYR A 1 198 ? -12.666 5.855 20.510 1.00 69.31 198 TYR A C 1
ATOM 1556 O O . TYR A 1 198 ? -12.279 5.214 19.542 1.00 69.31 198 TYR A O 1
ATOM 1564 N N . ASP A 1 199 ? -13.779 5.559 21.187 1.00 75.19 199 ASP A N 1
ATOM 1565 C CA . ASP A 1 199 ? -14.633 4.387 20.926 1.00 75.19 199 ASP A CA 1
ATOM 1566 C C . ASP A 1 199 ? -13.899 3.031 21.109 1.00 75.19 199 ASP A C 1
ATOM 1568 O O . ASP A 1 199 ? -12.688 2.946 21.329 1.00 75.19 199 ASP A O 1
ATOM 1572 N N . LYS A 1 200 ? -14.649 1.929 21.076 1.00 80.44 200 LYS A N 1
ATOM 1573 C CA . LYS A 1 200 ? -14.114 0.566 21.109 1.00 80.44 200 LYS A CA 1
ATOM 1574 C C . LYS A 1 200 ? -13.753 0.131 19.688 1.00 80.44 200 LYS A C 1
ATOM 1576 O O . LYS A 1 200 ? -14.537 -0.549 19.029 1.00 80.44 200 LYS A O 1
ATOM 1581 N N . TYR A 1 201 ? -12.583 0.553 19.211 1.00 84.00 201 TYR A N 1
ATOM 1582 C CA . TYR A 1 201 ? -11.964 -0.030 18.018 1.00 84.00 201 TYR A CA 1
ATOM 1583 C C . TYR A 1 201 ? -11.106 -1.238 18.396 1.00 84.00 201 TYR A C 1
ATOM 1585 O O . TYR A 1 201 ? -10.272 -1.169 19.305 1.00 84.00 201 TYR A O 1
ATOM 1593 N N . GLU A 1 202 ? -11.283 -2.333 17.664 1.00 84.50 202 GLU A N 1
ATOM 1594 C CA . GLU A 1 202 ? -10.498 -3.554 17.817 1.00 84.50 202 GLU A CA 1
ATOM 1595 C C . GLU A 1 202 ? -9.504 -3.682 16.667 1.00 84.50 202 GLU A C 1
ATOM 1597 O O . GLU A 1 202 ? -9.839 -3.466 15.503 1.00 84.50 202 GLU A O 1
ATOM 1602 N N . LEU A 1 203 ? -8.259 -4.019 17.004 1.00 87.12 203 LEU A N 1
ATOM 1603 C CA . LEU A 1 203 ? -7.230 -4.268 16.006 1.00 87.12 203 LEU A CA 1
ATOM 1604 C C . LEU A 1 203 ? -7.343 -5.735 15.567 1.00 87.12 203 LEU A C 1
ATOM 1606 O O . LEU A 1 203 ? -7.157 -6.613 16.415 1.00 87.12 203 LEU A O 1
ATOM 1610 N N . PRO A 1 204 ? -7.640 -6.030 14.290 1.00 89.31 204 PRO A N 1
ATOM 1611 C CA . PRO A 1 204 ? -7.772 -7.406 13.831 1.00 89.31 204 PRO A CA 1
ATOM 1612 C C . PRO A 1 204 ? -6.437 -8.138 13.922 1.00 89.31 204 PRO A C 1
ATOM 1614 O O . PRO A 1 204 ? -5.388 -7.628 13.525 1.00 89.31 204 PRO A O 1
ATOM 1617 N N . GLU A 1 205 ? -6.468 -9.383 14.375 1.00 90.88 205 GLU A N 1
ATOM 1618 C CA . GLU A 1 205 ? -5.291 -10.240 14.304 1.00 90.88 205 GLU A CA 1
ATOM 1619 C C . GLU A 1 205 ? -4.943 -10.526 12.840 1.00 90.88 205 GLU A C 1
ATOM 1621 O O . GLU A 1 205 ? -5.755 -11.081 12.101 1.00 90.88 205 GLU A O 1
ATOM 1626 N N . PHE A 1 206 ? -3.713 -10.209 12.426 1.00 90.50 206 PHE A N 1
ATOM 1627 C CA . PHE A 1 206 ? -3.259 -10.466 11.054 1.00 90.50 206 PHE A CA 1
ATOM 1628 C C . PHE A 1 206 ? -3.348 -11.954 10.672 1.00 90.50 206 PHE A C 1
ATOM 1630 O O . PHE A 1 206 ? -3.640 -12.285 9.530 1.00 90.50 206 PHE A O 1
ATOM 1637 N N . GLY A 1 207 ? -3.210 -12.869 11.640 1.00 90.88 207 GLY A N 1
ATOM 1638 C CA . GLY A 1 207 ? -3.404 -14.309 11.416 1.00 90.88 207 GLY A CA 1
ATOM 1639 C C . GLY A 1 207 ? -4.836 -14.716 11.034 1.00 90.88 207 GLY A C 1
ATOM 1640 O O . GLY A 1 207 ? -5.054 -15.842 10.595 1.00 90.88 207 GLY A O 1
ATOM 1641 N N . LYS A 1 208 ? -5.820 -13.819 11.171 1.00 90.94 208 LYS A N 1
ATOM 1642 C CA . LYS A 1 208 ? -7.198 -14.023 10.697 1.00 90.94 208 LYS A CA 1
ATOM 1643 C C . LYS A 1 208 ? -7.406 -13.516 9.268 1.00 90.94 208 LYS A C 1
ATOM 1645 O O . LYS A 1 208 ? -8.454 -13.798 8.696 1.00 90.94 208 LYS A O 1
ATOM 1650 N N . PHE A 1 209 ? -6.428 -12.813 8.682 1.00 93.62 209 PHE A N 1
ATOM 1651 C CA . PHE A 1 209 ? -6.499 -12.403 7.282 1.00 93.62 209 PHE A CA 1
ATOM 1652 C C . PHE A 1 209 ? -6.638 -13.631 6.396 1.00 93.62 209 PHE A C 1
ATOM 1654 O O . PHE A 1 209 ? -5.866 -14.591 6.513 1.00 93.62 209 PHE A O 1
ATOM 1661 N N . LYS A 1 210 ? -7.639 -13.585 5.523 1.00 93.00 210 LYS A N 1
ATOM 1662 C CA . LYS A 1 210 ? -7.913 -14.642 4.574 1.00 93.00 210 LYS A CA 1
ATOM 1663 C C . LYS A 1 210 ? -8.443 -14.056 3.278 1.00 93.00 210 LYS A C 1
ATOM 1665 O O . LYS A 1 210 ? -9.373 -13.252 3.288 1.00 93.00 210 LYS A O 1
ATOM 1670 N N . LEU A 1 211 ? -7.863 -14.500 2.173 1.00 93.06 211 LEU A N 1
ATOM 1671 C CA . LEU A 1 211 ? -8.358 -14.187 0.844 1.00 93.06 211 LEU A CA 1
ATOM 1672 C C . LEU A 1 211 ? -9.749 -14.806 0.594 1.00 93.06 211 LEU A C 1
ATOM 1674 O O . LEU A 1 211 ? -10.095 -15.830 1.195 1.00 93.06 211 LEU A O 1
ATOM 1678 N N . PRO A 1 212 ? -10.550 -14.211 -0.308 1.00 91.19 212 PRO A N 1
ATOM 1679 C CA . PRO A 1 212 ? -11.815 -14.790 -0.750 1.00 91.19 212 PRO A CA 1
ATOM 1680 C C . PRO A 1 212 ? -11.645 -16.230 -1.256 1.00 91.19 212 PRO A C 1
ATOM 1682 O O . PRO A 1 212 ? -10.647 -16.552 -1.897 1.00 91.19 212 PRO A O 1
ATOM 1685 N N . SER A 1 213 ? -12.635 -17.098 -1.027 1.00 88.44 213 SER A N 1
ATOM 1686 C CA . SER A 1 213 ? -12.560 -18.521 -1.414 1.00 88.44 213 SER A CA 1
ATOM 1687 C C . SER A 1 213 ? -12.399 -18.746 -2.921 1.00 88.44 213 SER A C 1
ATOM 1689 O O . SER A 1 213 ? -11.901 -19.782 -3.342 1.00 88.44 213 SER A O 1
ATOM 1691 N N . ASN A 1 214 ? -12.812 -17.782 -3.740 1.00 92.38 214 ASN A N 1
ATOM 1692 C CA . ASN A 1 214 ? -12.685 -17.818 -5.193 1.00 92.38 214 ASN A CA 1
ATOM 1693 C C . ASN A 1 214 ? -11.357 -17.237 -5.714 1.00 92.38 214 ASN A C 1
ATOM 1695 O O . ASN A 1 214 ? -11.190 -17.173 -6.928 1.00 92.38 214 ASN A O 1
ATOM 1699 N N . ILE A 1 215 ? -10.417 -16.819 -4.852 1.00 94.19 215 ILE A N 1
ATOM 1700 C CA . ILE A 1 215 ? -9.185 -16.142 -5.292 1.00 94.19 215 ILE A CA 1
ATOM 1701 C C . ILE A 1 215 ? -8.331 -17.011 -6.217 1.00 94.19 215 ILE A C 1
ATOM 1703 O O . ILE A 1 215 ? -7.795 -16.508 -7.196 1.00 94.19 215 ILE A O 1
ATOM 1707 N N . VAL A 1 216 ? -8.243 -18.318 -5.952 1.00 95.56 216 VAL A N 1
ATOM 1708 C CA . VAL A 1 216 ? -7.435 -19.247 -6.756 1.00 95.56 216 VAL A CA 1
ATOM 1709 C C . VAL A 1 216 ? -8.054 -19.436 -8.136 1.00 95.56 216 VAL A C 1
ATOM 1711 O O . VAL A 1 216 ? -7.357 -19.375 -9.144 1.00 95.56 216 VAL A O 1
ATOM 1714 N N . PHE A 1 217 ? -9.375 -19.605 -8.189 1.00 95.44 217 PHE A N 1
ATOM 1715 C CA . PHE A 1 217 ? -10.101 -19.718 -9.450 1.00 95.44 217 PHE A CA 1
ATOM 1716 C C . PHE A 1 217 ? -10.048 -18.411 -10.254 1.00 95.44 217 PHE A C 1
ATOM 1718 O O . PHE A 1 217 ? -9.818 -18.434 -11.459 1.00 95.44 217 PHE A O 1
ATOM 1725 N N . GLY A 1 218 ? -10.182 -17.265 -9.581 1.00 96.56 218 GLY A N 1
ATOM 1726 C CA . GLY A 1 218 ? -10.011 -15.948 -10.192 1.00 96.56 218 GLY A CA 1
ATOM 1727 C C . GLY A 1 218 ? -8.601 -15.746 -10.749 1.00 96.56 218 GLY A C 1
ATOM 1728 O O . GLY A 1 218 ? -8.460 -15.308 -11.886 1.00 96.56 218 GLY A O 1
ATOM 1729 N N . ALA A 1 219 ? -7.567 -16.131 -9.994 1.00 96.62 219 ALA A N 1
ATOM 1730 C CA . ALA A 1 219 ? -6.181 -16.104 -10.455 1.00 96.62 219 ALA A CA 1
ATOM 1731 C C . ALA A 1 219 ? -5.996 -16.970 -11.703 1.00 96.62 219 ALA A C 1
ATOM 1733 O O . ALA A 1 219 ? -5.451 -16.499 -12.695 1.00 96.62 219 ALA A O 1
ATOM 1734 N N . PHE A 1 220 ? -6.507 -18.203 -11.684 1.00 97.00 220 PHE A N 1
ATOM 1735 C CA . PHE A 1 220 ? -6.445 -19.121 -12.819 1.00 97.00 220 PHE A CA 1
ATOM 1736 C C . PHE A 1 220 ? -7.089 -18.532 -14.081 1.00 97.00 220 PHE A C 1
ATOM 1738 O O . PHE A 1 220 ? -6.468 -18.543 -15.143 1.00 97.00 220 PHE A O 1
ATOM 1745 N N . ILE A 1 221 ? -8.290 -17.950 -13.963 1.00 98.06 221 ILE A N 1
ATOM 1746 C CA . ILE A 1 221 ? -8.948 -17.262 -15.082 1.00 98.06 221 ILE A CA 1
ATOM 1747 C C . ILE A 1 221 ? -8.091 -16.099 -15.582 1.00 98.06 221 ILE A C 1
ATOM 1749 O O . ILE A 1 221 ? -7.887 -15.984 -16.785 1.00 98.06 221 ILE A O 1
ATOM 1753 N N . ILE A 1 222 ? -7.575 -15.253 -14.686 1.00 97.75 222 ILE A N 1
ATOM 1754 C CA . ILE A 1 222 ? -6.754 -14.101 -15.077 1.00 97.75 222 ILE A CA 1
ATOM 1755 C C . ILE A 1 222 ? -5.496 -14.566 -15.816 1.00 97.75 222 ILE A C 1
ATOM 1757 O O . ILE A 1 222 ? -5.210 -14.035 -16.881 1.00 97.75 222 ILE A O 1
ATOM 1761 N N . PHE A 1 223 ? -4.797 -15.598 -15.334 1.00 97.69 223 PHE A N 1
ATOM 1762 C CA . PHE A 1 223 ? -3.633 -16.153 -16.030 1.00 97.69 223 PHE A CA 1
ATOM 1763 C C . PHE A 1 223 ? -3.981 -16.714 -17.413 1.00 97.69 223 PHE A C 1
ATOM 1765 O O . PHE A 1 223 ? -3.225 -16.484 -18.354 1.00 97.69 223 PHE A O 1
ATOM 1772 N N . ILE A 1 224 ? -5.118 -17.403 -17.570 1.00 97.75 224 ILE A N 1
ATOM 1773 C CA . ILE A 1 224 ? -5.579 -17.872 -18.886 1.00 97.75 224 ILE A CA 1
ATOM 1774 C C . ILE A 1 224 ? -5.882 -16.691 -19.803 1.00 97.75 224 ILE A C 1
ATOM 1776 O O . ILE A 1 224 ? -5.402 -16.664 -20.932 1.00 97.75 224 ILE A O 1
ATOM 1780 N N . LEU A 1 225 ? -6.659 -15.712 -19.338 1.00 97.25 225 LEU A N 1
ATOM 1781 C CA . LEU A 1 225 ? -7.017 -14.543 -20.140 1.00 97.25 225 LEU A CA 1
ATOM 1782 C C . LEU A 1 225 ? -5.772 -13.765 -20.561 1.00 97.25 225 LEU A C 1
ATOM 1784 O O . LEU A 1 225 ? -5.656 -13.401 -21.726 1.00 97.25 225 LEU A O 1
ATOM 1788 N N . THR A 1 226 ? -4.817 -13.585 -19.648 1.00 97.19 226 THR A N 1
ATOM 1789 C CA . THR A 1 226 ? -3.508 -13.010 -19.950 1.00 97.19 226 THR A CA 1
ATOM 1790 C C . THR A 1 226 ? -2.760 -13.849 -20.977 1.00 97.19 226 THR A C 1
ATOM 1792 O O . THR A 1 226 ? -2.287 -13.296 -21.953 1.00 97.19 226 THR A O 1
ATOM 1795 N N . TYR A 1 227 ? -2.698 -15.174 -20.838 1.00 96.12 227 TYR A N 1
ATOM 1796 C CA . TYR A 1 227 ? -2.064 -16.039 -21.839 1.00 96.12 227 TYR A CA 1
ATOM 1797 C C . TYR A 1 227 ? -2.685 -15.903 -23.232 1.00 96.12 227 TYR A C 1
ATOM 1799 O O . TYR A 1 227 ? -1.969 -15.866 -24.232 1.00 96.12 227 TYR A O 1
ATOM 1807 N N . LEU A 1 228 ? -4.010 -15.789 -23.312 1.00 97.00 228 LEU A N 1
ATOM 1808 C CA . LEU A 1 228 ? -4.722 -15.643 -24.578 1.00 97.00 228 LEU A CA 1
ATOM 1809 C C . LEU A 1 228 ? -4.439 -14.305 -25.276 1.00 97.00 228 LEU A C 1
ATOM 1811 O O . LEU A 1 228 ? -4.560 -14.243 -26.500 1.00 97.00 228 LEU A O 1
ATOM 1815 N N . THR A 1 229 ? -4.001 -13.258 -24.563 1.00 96.50 229 THR A N 1
ATOM 1816 C CA . THR A 1 229 ? -3.663 -11.980 -25.214 1.00 96.50 229 THR A CA 1
ATOM 1817 C C . THR A 1 229 ? -2.439 -12.063 -26.117 1.00 96.50 229 THR A C 1
ATOM 1819 O O . THR A 1 229 ? -2.286 -11.206 -26.980 1.00 96.50 229 THR A O 1
ATOM 1822 N N . ARG A 1 230 ? -1.617 -13.120 -26.014 1.00 95.94 230 ARG A N 1
ATOM 1823 C CA . ARG A 1 230 ? -0.489 -13.361 -26.933 1.00 95.94 230 ARG A CA 1
ATOM 1824 C C . ARG A 1 230 ? -0.907 -13.471 -28.405 1.00 95.94 230 ARG A C 1
ATOM 1826 O O . ARG A 1 230 ? -0.064 -13.368 -29.285 1.00 95.94 230 ARG A O 1
ATOM 1833 N N . PHE A 1 231 ? -2.185 -13.755 -28.659 1.00 95.44 231 PHE A N 1
ATOM 1834 C CA . PHE A 1 231 ? -2.757 -13.883 -29.998 1.00 95.44 231 PHE A CA 1
ATOM 1835 C C . PHE A 1 231 ? -3.442 -12.597 -30.487 1.00 95.44 231 PHE A C 1
ATOM 1837 O O . PHE A 1 231 ? -4.020 -12.599 -31.570 1.00 95.44 231 PHE A O 1
ATOM 1844 N N . ILE A 1 232 ? -3.427 -11.522 -29.693 1.00 94.94 232 ILE A N 1
ATOM 1845 C CA . ILE A 1 232 ? -4.051 -10.240 -30.026 1.00 94.94 232 ILE A CA 1
ATOM 1846 C C . ILE A 1 232 ? -2.947 -9.255 -30.407 1.00 94.94 232 ILE A C 1
ATOM 1848 O O . ILE A 1 232 ? -2.063 -8.955 -29.603 1.00 94.94 232 ILE A O 1
ATOM 1852 N N . GLU A 1 233 ? -3.007 -8.732 -31.629 1.00 92.50 233 GLU A N 1
ATOM 1853 C CA . GLU A 1 233 ? -2.061 -7.719 -32.093 1.00 92.50 233 GLU A CA 1
ATOM 1854 C C . GLU A 1 233 ? -2.148 -6.441 -31.243 1.00 92.50 233 GLU A C 1
ATOM 1856 O O . GLU A 1 233 ? -3.227 -6.005 -30.840 1.00 92.50 233 GLU A O 1
ATOM 1861 N N . GLY A 1 234 ? -0.991 -5.839 -30.952 1.00 87.69 234 GLY A N 1
ATOM 1862 C CA . GLY A 1 234 ? -0.890 -4.607 -30.164 1.00 87.69 234 GLY A CA 1
ATOM 1863 C C . GLY A 1 234 ? -0.891 -4.787 -28.640 1.00 87.69 234 GLY A C 1
ATOM 1864 O O . GLY A 1 234 ? -0.719 -3.800 -27.929 1.00 87.69 234 GLY A O 1
ATOM 1865 N N . ILE A 1 235 ? -1.036 -6.011 -28.112 1.00 89.00 235 ILE A N 1
ATOM 1866 C CA . ILE A 1 235 ? -0.927 -6.275 -26.667 1.00 89.00 235 ILE A CA 1
ATOM 1867 C C . ILE A 1 235 ? 0.442 -6.871 -26.320 1.00 89.00 235 ILE A C 1
ATOM 1869 O O . ILE A 1 235 ? 0.819 -7.941 -26.794 1.00 89.00 235 ILE A O 1
ATOM 1873 N N . HIS A 1 236 ? 1.159 -6.221 -25.400 1.00 91.31 236 HIS A N 1
ATOM 1874 C CA . HIS A 1 236 ? 2.408 -6.738 -24.836 1.00 91.31 236 HIS A CA 1
ATOM 1875 C C . HIS A 1 236 ? 2.134 -7.840 -23.801 1.00 91.31 236 HIS A C 1
ATOM 1877 O O . HIS A 1 236 ? 2.104 -7.592 -22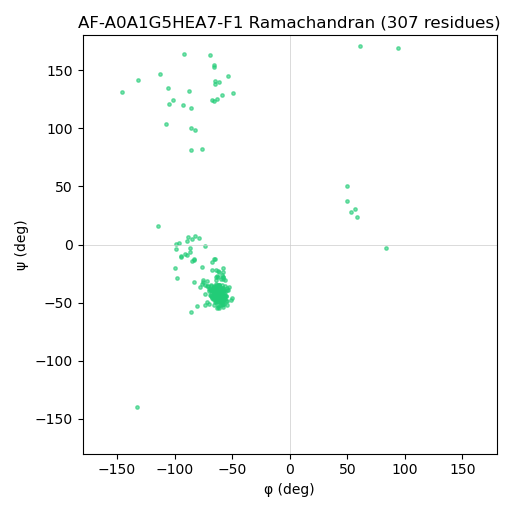.593 1.00 91.31 236 HIS A O 1
ATOM 1883 N N . TYR A 1 237 ? 1.921 -9.068 -24.283 1.00 93.62 237 TYR A N 1
ATOM 1884 C CA . TYR A 1 237 ? 1.641 -10.243 -23.450 1.00 93.62 237 TYR A CA 1
ATOM 1885 C C . TYR A 1 237 ? 2.656 -10.435 -22.313 1.00 93.62 237 TYR A C 1
ATOM 1887 O O . TYR A 1 237 ? 2.250 -10.625 -21.168 1.00 93.62 237 TYR A O 1
ATOM 1895 N N . GLU A 1 238 ? 3.956 -10.356 -22.608 1.00 92.62 238 GLU A N 1
ATOM 1896 C CA . GLU A 1 238 ? 5.016 -10.589 -21.618 1.00 92.62 238 GLU A CA 1
ATOM 1897 C C . GLU A 1 238 ? 4.915 -9.607 -20.450 1.00 92.62 238 GLU A C 1
ATOM 1899 O O . GLU A 1 238 ? 4.906 -10.019 -19.292 1.00 92.62 238 GLU A O 1
ATOM 1904 N N .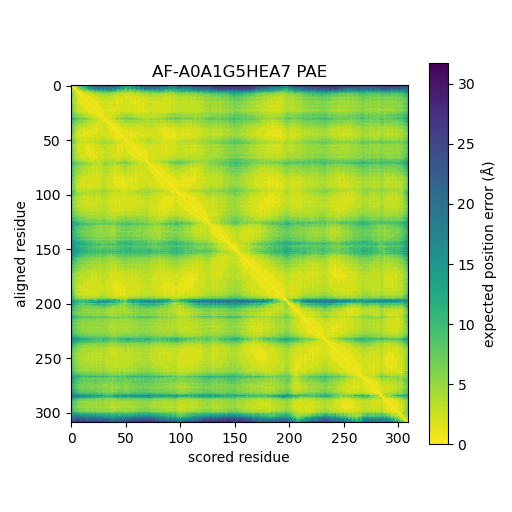 ALA A 1 239 ? 4.720 -8.319 -20.745 1.00 93.94 239 ALA A N 1
ATOM 1905 C CA . ALA A 1 239 ? 4.539 -7.309 -19.713 1.00 93.94 239 ALA A CA 1
ATOM 1906 C C . ALA A 1 239 ? 3.281 -7.573 -18.877 1.00 93.94 239 ALA A C 1
ATOM 1908 O O . ALA A 1 239 ? 3.326 -7.512 -17.647 1.00 93.94 239 ALA A O 1
ATOM 1909 N N . LEU A 1 240 ? 2.158 -7.918 -19.514 1.00 95.50 240 LEU A N 1
ATOM 1910 C CA . LEU A 1 240 ? 0.926 -8.239 -18.795 1.00 95.50 240 LEU A CA 1
ATOM 1911 C C . LEU A 1 240 ? 1.109 -9.458 -17.876 1.00 95.50 240 LEU A C 1
ATOM 1913 O O . LEU A 1 240 ? 0.697 -9.422 -16.717 1.00 95.50 240 LEU A O 1
ATOM 1917 N N . TYR A 1 241 ? 1.758 -10.511 -18.373 1.00 97.25 241 TYR A N 1
ATOM 1918 C CA . TYR A 1 241 ? 2.047 -11.729 -17.620 1.00 97.25 241 TYR A CA 1
ATOM 1919 C C . TYR A 1 241 ? 2.931 -11.455 -16.402 1.00 97.25 241 TYR A C 1
ATOM 1921 O O . TYR A 1 241 ? 2.607 -11.894 -15.297 1.00 97.25 241 TYR A O 1
ATOM 1929 N N . GLU A 1 242 ? 4.003 -10.681 -16.571 1.00 97.12 242 GLU A N 1
ATOM 1930 C CA . GLU A 1 242 ? 4.921 -10.322 -15.491 1.00 97.12 242 GLU A CA 1
ATOM 1931 C C . GLU A 1 242 ? 4.230 -9.507 -14.385 1.00 97.12 242 GLU A C 1
ATOM 1933 O O . GLU A 1 242 ? 4.391 -9.802 -13.197 1.00 97.12 242 GLU A O 1
ATOM 1938 N N . ASN A 1 243 ? 3.366 -8.557 -14.752 1.00 97.31 243 ASN A N 1
ATOM 1939 C CA . ASN A 1 243 ? 2.579 -7.788 -13.785 1.00 97.31 243 ASN A CA 1
ATOM 1940 C C . ASN A 1 243 ? 1.569 -8.662 -13.026 1.00 97.31 243 ASN A C 1
ATOM 1942 O O . ASN A 1 243 ? 1.501 -8.600 -11.796 1.00 97.31 243 ASN A O 1
ATOM 1946 N N . VAL A 1 244 ? 0.815 -9.514 -13.731 1.00 97.69 244 VAL A N 1
ATOM 1947 C CA . VAL A 1 244 ? -0.125 -10.465 -13.109 1.00 97.69 244 VAL A CA 1
ATOM 1948 C C . VAL A 1 244 ? 0.612 -11.399 -12.148 1.00 97.69 244 VAL A C 1
ATOM 1950 O O . VAL A 1 244 ? 0.163 -11.600 -11.016 1.00 97.69 244 VAL A O 1
ATOM 1953 N N . LYS A 1 245 ? 1.776 -11.916 -12.557 1.00 96.94 245 LYS A N 1
ATOM 1954 C CA . LYS A 1 245 ? 2.634 -12.773 -11.733 1.00 96.94 245 LYS A CA 1
ATOM 1955 C C . LYS A 1 245 ? 3.064 -12.069 -10.448 1.00 96.94 245 LYS A C 1
ATOM 1957 O O . LYS A 1 245 ? 2.870 -12.634 -9.376 1.00 96.94 245 LYS A O 1
ATOM 1962 N N . VAL A 1 246 ? 3.597 -10.848 -10.530 1.00 96.81 246 VAL A N 1
ATOM 1963 C CA . VAL A 1 246 ? 4.048 -10.073 -9.357 1.00 96.81 246 VAL A CA 1
ATOM 1964 C C . VAL A 1 246 ? 2.899 -9.796 -8.384 1.00 96.81 246 VAL A C 1
ATOM 1966 O O . VAL A 1 246 ? 3.058 -9.988 -7.176 1.00 96.81 246 VAL A O 1
ATOM 1969 N N . ILE A 1 247 ? 1.724 -9.414 -8.894 1.00 97.81 247 ILE A N 1
ATOM 1970 C CA . ILE A 1 247 ? 0.542 -9.144 -8.064 1.00 97.81 247 ILE A CA 1
ATOM 1971 C C . ILE A 1 247 ? 0.108 -10.409 -7.321 1.00 97.81 247 ILE A C 1
ATOM 1973 O O . ILE A 1 247 ? -0.041 -10.383 -6.099 1.00 97.81 247 ILE A O 1
ATOM 1977 N N . PHE A 1 248 ? -0.075 -11.532 -8.025 1.00 97.62 248 PHE A N 1
ATOM 1978 C CA . PHE A 1 248 ? -0.529 -12.769 -7.385 1.00 97.62 248 PHE A CA 1
ATOM 1979 C C . PHE A 1 248 ? 0.514 -13.373 -6.454 1.00 97.62 248 PHE A C 1
ATOM 1981 O O . PHE A 1 248 ? 0.146 -13.879 -5.393 1.00 97.62 248 PHE A O 1
ATOM 1988 N N . LEU A 1 249 ? 1.798 -13.268 -6.800 1.00 96.62 249 LEU A N 1
ATOM 1989 C CA . LEU A 1 249 ? 2.886 -13.648 -5.909 1.00 96.62 249 LEU A CA 1
ATOM 1990 C C . LEU A 1 249 ? 2.750 -12.904 -4.577 1.00 96.62 249 LEU A C 1
ATOM 1992 O O . LEU A 1 249 ? 2.715 -13.537 -3.529 1.00 96.62 249 LEU A O 1
ATOM 1996 N N . PHE A 1 250 ? 2.547 -11.585 -4.603 1.00 96.31 250 PHE A N 1
ATOM 1997 C CA . PHE A 1 250 ? 2.365 -10.801 -3.383 1.00 96.31 250 PHE A CA 1
ATOM 1998 C C . PHE A 1 250 ? 1.047 -11.094 -2.640 1.00 96.31 250 PHE A C 1
ATOM 2000 O O . PHE A 1 250 ? 1.023 -11.171 -1.410 1.00 96.31 250 PHE A O 1
ATOM 2007 N N . VAL A 1 251 ? -0.060 -11.289 -3.361 1.00 96.50 251 VAL A N 1
ATOM 2008 C CA . VAL A 1 251 ? -1.364 -11.654 -2.778 1.00 96.50 251 VAL A CA 1
ATOM 2009 C C . VAL A 1 251 ? -1.253 -12.958 -1.984 1.00 96.50 251 VAL A C 1
ATOM 2011 O O . VAL A 1 251 ? -1.644 -13.011 -0.813 1.00 96.50 251 VAL A O 1
ATOM 2014 N N . PHE A 1 252 ? -0.687 -14.003 -2.591 1.00 97.50 252 PHE A N 1
ATOM 2015 C CA . PHE A 1 252 ? -0.493 -15.283 -1.915 1.00 97.50 252 PHE A CA 1
ATOM 2016 C C . PHE A 1 252 ? 0.607 -15.214 -0.860 1.00 97.50 252 PHE A C 1
ATOM 2018 O O . PHE A 1 252 ? 0.494 -15.860 0.177 1.00 97.50 252 PHE A O 1
ATOM 2025 N N . TYR A 1 253 ? 1.622 -14.379 -1.050 1.00 96.62 253 TYR A N 1
ATOM 2026 C CA . TYR A 1 253 ? 2.616 -14.100 -0.024 1.00 96.62 253 TYR A CA 1
ATOM 2027 C C . TYR A 1 253 ? 1.979 -13.545 1.262 1.00 96.62 253 TYR A C 1
ATOM 2029 O O . TYR A 1 253 ? 2.220 -14.081 2.344 1.00 96.62 253 TYR A O 1
ATOM 2037 N N . LEU A 1 254 ? 1.093 -12.544 1.167 1.00 95.19 254 LEU A N 1
ATOM 2038 C CA . LEU A 1 254 ? 0.362 -12.011 2.327 1.00 95.19 254 LEU A CA 1
ATOM 2039 C C . LEU A 1 254 ? -0.492 -13.083 3.015 1.00 95.19 254 LEU A C 1
ATOM 2041 O O . LEU A 1 254 ? -0.510 -13.166 4.246 1.00 95.19 254 LEU A O 1
ATOM 2045 N N . GLN A 1 255 ? -1.168 -13.928 2.231 1.00 96.06 255 GLN A N 1
ATOM 2046 C CA . GLN A 1 255 ? -1.908 -15.077 2.757 1.00 96.06 255 GLN A CA 1
ATOM 2047 C C . GLN A 1 255 ? -0.982 -16.054 3.494 1.00 96.06 255 GLN A C 1
ATOM 2049 O O . GLN A 1 255 ? -1.334 -16.527 4.575 1.00 96.06 255 GLN A O 1
ATOM 2054 N N . GLY A 1 256 ? 0.201 -16.324 2.941 1.00 96.31 256 GLY A N 1
ATOM 2055 C CA . GLY A 1 256 ? 1.221 -17.186 3.527 1.00 96.31 256 GLY A CA 1
ATOM 2056 C C . GLY A 1 256 ? 1.745 -16.644 4.854 1.00 96.31 256 GLY A C 1
ATOM 2057 O O . GLY A 1 256 ? 1.764 -17.374 5.843 1.00 96.31 256 GLY A O 1
ATOM 2058 N N . ILE A 1 257 ? 2.076 -15.350 4.936 1.00 95.62 257 ILE A N 1
ATOM 2059 C CA . ILE A 1 257 ? 2.480 -14.716 6.203 1.00 95.62 257 ILE A CA 1
ATOM 2060 C C . ILE A 1 257 ? 1.339 -14.779 7.228 1.00 95.62 257 ILE A C 1
ATOM 2062 O O . ILE A 1 257 ? 1.577 -15.101 8.395 1.00 95.62 257 ILE A O 1
ATOM 2066 N N . ALA A 1 258 ? 0.092 -14.528 6.815 1.00 95.06 258 ALA A N 1
ATOM 2067 C CA . ALA A 1 258 ? -1.065 -14.633 7.703 1.00 95.06 258 ALA A CA 1
ATOM 2068 C C . ALA A 1 258 ? -1.257 -16.068 8.219 1.00 95.06 258 ALA A C 1
ATOM 2070 O O . ALA A 1 258 ? -1.504 -16.277 9.409 1.00 95.06 258 ALA A O 1
ATOM 2071 N N . PHE A 1 259 ? -1.075 -17.066 7.357 1.00 95.81 259 PHE A N 1
ATOM 2072 C CA . PHE A 1 259 ? -1.147 -18.474 7.729 1.00 95.81 259 PHE A CA 1
ATOM 2073 C C . PHE A 1 259 ? -0.027 -18.874 8.694 1.00 95.81 259 PHE A C 1
ATOM 2075 O O . PHE A 1 259 ? -0.288 -19.489 9.729 1.00 95.81 259 PHE A O 1
ATOM 2082 N N . MET A 1 260 ? 1.210 -18.454 8.423 1.00 94.69 260 MET A N 1
ATOM 2083 C CA . MET A 1 260 ? 2.345 -18.681 9.319 1.00 94.69 260 MET A CA 1
ATOM 2084 C C . MET A 1 260 ? 2.103 -18.039 10.684 1.00 94.69 260 MET A C 1
ATOM 2086 O O . MET A 1 260 ? 2.318 -18.670 11.720 1.00 94.69 260 MET 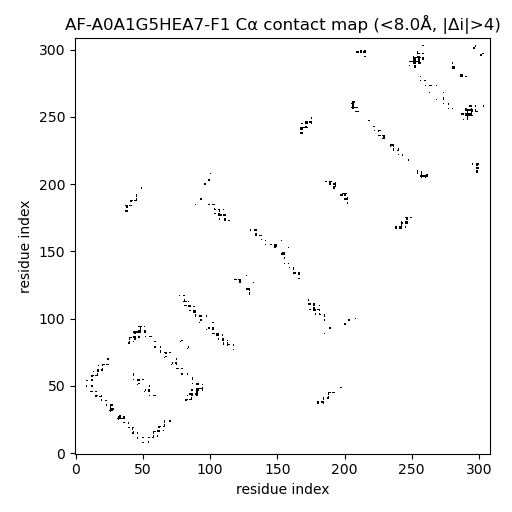A O 1
ATOM 2090 N N . ARG A 1 261 ? 1.562 -16.817 10.710 1.00 94.69 261 ARG A N 1
ATOM 2091 C CA . ARG A 1 261 ? 1.176 -16.140 11.950 1.00 94.69 261 ARG A CA 1
ATOM 2092 C C . ARG A 1 261 ? 0.090 -16.907 12.711 1.00 94.69 261 ARG A C 1
ATOM 2094 O O . ARG A 1 261 ? 0.184 -17.022 13.933 1.00 94.69 261 ARG A O 1
ATOM 2101 N N . TYR A 1 262 ? -0.907 -17.450 12.013 1.00 93.75 262 TYR A N 1
ATOM 2102 C CA . TYR A 1 262 ? -1.946 -18.302 12.601 1.00 93.75 262 TYR A CA 1
ATOM 2103 C C . TYR A 1 262 ? -1.361 -19.580 13.220 1.00 93.75 262 TYR A C 1
ATOM 2105 O O . TYR A 1 262 ? -1.675 -19.905 14.366 1.00 93.75 262 TYR A O 1
ATOM 2113 N N . ILE A 1 263 ? -0.464 -20.277 12.512 1.00 93.25 263 ILE A N 1
ATOM 2114 C CA . ILE A 1 263 ? 0.206 -21.480 13.029 1.00 93.25 263 ILE A CA 1
ATOM 2115 C C . ILE A 1 263 ? 1.046 -21.147 14.261 1.00 93.25 263 ILE A C 1
ATOM 2117 O O . ILE A 1 263 ? 0.922 -21.828 15.280 1.00 93.25 263 ILE A O 1
ATOM 2121 N N . LEU A 1 264 ? 1.867 -20.095 14.193 1.00 93.50 264 LEU A N 1
ATOM 2122 C CA . LEU A 1 264 ? 2.711 -19.664 15.308 1.00 93.50 264 LEU A CA 1
ATOM 2123 C C . LEU A 1 264 ? 1.880 -19.332 16.552 1.00 93.50 264 LEU A C 1
ATOM 2125 O O . LEU A 1 264 ? 2.304 -19.652 17.662 1.00 93.50 264 LEU A O 1
ATOM 2129 N N . GLY A 1 265 ? 0.675 -18.780 16.380 1.00 90.81 265 GLY A N 1
ATOM 2130 C CA . GLY A 1 265 ? -0.274 -18.534 17.468 1.00 90.81 265 GLY A CA 1
ATOM 2131 C C . GLY A 1 265 ? -0.676 -19.791 18.249 1.00 90.81 265 GLY A C 1
ATOM 2132 O O . GLY A 1 265 ? -0.935 -19.700 19.447 1.00 90.81 265 GLY A O 1
ATOM 2133 N N . LYS A 1 266 ? -0.653 -20.968 17.609 1.00 90.06 266 LYS A N 1
ATOM 2134 C CA . LYS A 1 266 ? -0.955 -22.273 18.228 1.00 90.06 266 LYS A CA 1
ATOM 2135 C C . LYS A 1 266 ? 0.257 -22.933 18.901 1.00 90.06 266 LYS A C 1
ATOM 2137 O O . LYS A 1 266 ? 0.126 -24.012 19.474 1.00 90.06 266 LYS A O 1
ATOM 2142 N N . THR A 1 267 ? 1.441 -22.326 18.819 1.00 92.25 267 THR A N 1
ATOM 2143 C CA . THR A 1 267 ? 2.667 -22.845 19.449 1.00 92.25 267 THR A CA 1
ATOM 2144 C C . THR A 1 267 ? 2.864 -22.270 20.853 1.00 92.25 267 THR A C 1
ATOM 2146 O O . THR A 1 267 ? 2.305 -21.229 21.192 1.00 92.25 267 THR A O 1
ATOM 2149 N N . ARG A 1 268 ? 3.731 -22.890 21.663 1.00 94.19 268 ARG A N 1
ATOM 2150 C CA . ARG A 1 268 ? 4.131 -22.367 22.987 1.00 94.19 268 ARG A CA 1
ATOM 2151 C C . ARG A 1 268 ? 5.171 -21.236 22.922 1.00 94.19 268 ARG A C 1
ATOM 2153 O O . ARG A 1 268 ? 5.670 -20.818 23.961 1.00 94.19 268 ARG A O 1
ATOM 2160 N N . LEU A 1 269 ? 5.527 -20.759 21.726 1.00 94.06 269 LEU A N 1
ATOM 2161 C CA . LEU A 1 269 ? 6.533 -19.708 21.568 1.00 94.06 269 LEU A CA 1
ATOM 2162 C C . LEU A 1 269 ? 6.058 -18.386 22.192 1.00 94.06 269 LEU A C 1
ATOM 2164 O O . LEU A 1 269 ? 4.888 -18.033 22.012 1.00 94.06 269 LEU A O 1
ATOM 2168 N N . PRO A 1 270 ? 6.948 -17.626 22.859 1.00 94.88 270 PRO A N 1
ATOM 2169 C CA . PRO A 1 270 ? 6.619 -16.296 23.349 1.00 94.88 270 PRO A CA 1
ATOM 2170 C C . PRO A 1 270 ? 6.354 -15.340 22.180 1.00 94.88 270 PRO A C 1
ATOM 2172 O O . PRO A 1 270 ? 6.902 -15.493 21.086 1.00 94.88 270 PRO A O 1
ATOM 2175 N N . GLU A 1 271 ? 5.537 -14.317 22.426 1.00 91.06 271 GLU A N 1
ATOM 2176 C CA . GLU A 1 271 ? 5.058 -13.400 21.386 1.00 91.06 271 GLU A CA 1
ATOM 2177 C C . GLU A 1 271 ? 6.197 -12.699 20.628 1.00 91.06 271 GLU A C 1
ATOM 2179 O O . GLU A 1 271 ? 6.167 -12.603 19.402 1.00 91.06 271 GLU A O 1
ATOM 2184 N N . PHE A 1 272 ? 7.254 -12.311 21.342 1.00 93.69 272 PHE A N 1
ATOM 2185 C CA . PHE A 1 272 ? 8.457 -11.718 20.757 1.00 93.69 272 PHE A CA 1
ATOM 2186 C C . PHE A 1 272 ? 9.134 -12.632 19.722 1.00 93.69 272 PHE A C 1
ATOM 2188 O O . PHE A 1 272 ? 9.457 -12.186 18.623 1.00 93.69 272 PHE A O 1
ATOM 2195 N N . ALA A 1 273 ? 9.280 -13.928 20.024 1.00 95.06 273 ALA A N 1
ATOM 2196 C CA . ALA A 1 273 ? 9.881 -14.887 19.097 1.00 95.06 273 ALA A CA 1
ATOM 2197 C C . ALA A 1 273 ? 9.023 -15.062 17.836 1.00 95.06 273 ALA A C 1
ATOM 2199 O O . ALA A 1 273 ? 9.549 -15.117 16.727 1.00 95.06 273 ALA A O 1
ATOM 2200 N N . ARG A 1 274 ? 7.691 -15.082 17.985 1.00 93.25 274 ARG A N 1
ATOM 2201 C CA . ARG A 1 274 ? 6.766 -15.156 16.843 1.00 93.25 274 ARG A CA 1
ATOM 2202 C C . ARG A 1 274 ? 6.905 -13.938 15.929 1.00 93.25 274 ARG A C 1
ATOM 2204 O O . ARG A 1 274 ? 6.878 -14.099 14.713 1.00 93.25 274 ARG A O 1
ATOM 2211 N N . ILE A 1 275 ? 7.050 -12.739 16.497 1.00 92.00 275 ILE A N 1
ATOM 2212 C CA . ILE A 1 275 ? 7.253 -11.500 15.732 1.00 92.00 275 ILE A CA 1
ATOM 2213 C C . ILE A 1 275 ? 8.579 -11.553 14.969 1.00 92.00 275 ILE A C 1
ATOM 2215 O O . ILE A 1 275 ? 8.580 -11.288 13.771 1.00 92.00 275 ILE A O 1
ATOM 2219 N N . ILE A 1 276 ? 9.678 -11.956 15.617 1.00 93.94 276 ILE A N 1
ATOM 2220 C CA . ILE A 1 276 ? 10.986 -12.089 14.954 1.00 93.94 276 ILE A CA 1
ATOM 2221 C C . ILE A 1 276 ? 10.919 -13.066 13.782 1.00 93.94 276 ILE A C 1
ATOM 2223 O O . ILE A 1 276 ? 11.404 -12.739 12.704 1.00 93.94 276 ILE A O 1
ATOM 2227 N N . ILE A 1 277 ? 10.297 -14.237 13.963 1.00 93.50 277 ILE A N 1
ATOM 2228 C CA . ILE A 1 277 ? 10.161 -15.224 12.882 1.00 93.50 277 ILE A CA 1
ATOM 2229 C C . ILE A 1 277 ? 9.422 -14.600 11.695 1.00 93.50 277 ILE A C 1
ATOM 2231 O O . ILE A 1 277 ? 9.902 -14.685 10.572 1.00 93.50 277 ILE A O 1
ATOM 2235 N N . ILE A 1 278 ? 8.294 -13.925 11.935 1.00 92.94 278 ILE A N 1
ATOM 2236 C CA . ILE A 1 278 ? 7.535 -13.260 10.868 1.00 92.94 278 ILE A CA 1
ATOM 2237 C C . ILE A 1 278 ? 8.363 -12.165 10.183 1.00 92.94 278 ILE A C 1
ATOM 2239 O O . ILE A 1 278 ? 8.355 -12.091 8.960 1.00 92.94 278 ILE A O 1
ATOM 2243 N N . LEU A 1 279 ? 9.113 -11.353 10.931 1.00 91.44 279 LEU A N 1
ATOM 2244 C CA . LEU A 1 279 ? 9.987 -10.329 10.349 1.00 91.44 279 LEU A CA 1
ATOM 2245 C C . LEU A 1 279 ? 11.095 -10.942 9.482 1.00 91.44 279 LEU A C 1
ATOM 2247 O O . LEU A 1 279 ? 11.351 -10.449 8.389 1.00 91.44 279 LEU A O 1
ATOM 2251 N N . MET A 1 280 ? 11.707 -12.042 9.924 1.00 90.75 280 MET A N 1
ATOM 2252 C CA . MET A 1 280 ? 12.716 -12.761 9.139 1.00 90.75 280 MET A CA 1
ATOM 2253 C C . MET A 1 280 ? 12.125 -13.335 7.850 1.00 90.75 280 MET A C 1
ATOM 2255 O O . MET A 1 280 ? 12.720 -13.185 6.786 1.00 90.75 280 MET A O 1
ATOM 2259 N N . LEU A 1 281 ? 10.923 -13.917 7.919 1.00 91.06 281 LEU A N 1
ATOM 2260 C CA . LEU A 1 281 ? 10.191 -14.376 6.735 1.00 91.06 281 LEU A CA 1
ATOM 2261 C C . LEU A 1 281 ? 9.898 -13.233 5.751 1.00 91.06 281 LEU A C 1
ATOM 2263 O O . LEU A 1 281 ? 9.835 -13.486 4.552 1.00 91.06 281 LEU A O 1
ATOM 2267 N N . ILE A 1 282 ? 9.750 -11.997 6.246 1.00 88.81 282 ILE A N 1
ATOM 2268 C CA . ILE A 1 282 ? 9.508 -10.817 5.410 1.00 88.81 282 ILE A CA 1
ATOM 2269 C C . ILE A 1 282 ? 10.762 -10.286 4.724 1.00 88.81 282 ILE A C 1
ATOM 2271 O O . ILE A 1 282 ? 10.691 -9.831 3.585 1.00 88.81 282 ILE A O 1
ATOM 2275 N N . ILE A 1 283 ? 11.903 -10.339 5.403 1.00 86.25 283 ILE A N 1
ATOM 2276 C CA . ILE A 1 283 ? 13.150 -9.740 4.917 1.00 86.25 283 ILE A CA 1
ATOM 2277 C C . ILE A 1 283 ? 13.886 -10.677 3.946 1.00 86.25 283 ILE A C 1
ATOM 2279 O O . ILE A 1 283 ? 14.562 -10.218 3.026 1.00 86.25 283 ILE A O 1
ATOM 2283 N N . ILE A 1 284 ? 13.771 -11.996 4.129 1.00 86.88 284 ILE A N 1
ATOM 2284 C CA . ILE A 1 284 ? 14.539 -12.971 3.347 1.00 86.88 284 ILE A CA 1
ATOM 2285 C C . ILE A 1 284 ? 13.858 -13.217 1.991 1.00 86.88 284 ILE A C 1
ATOM 2287 O O . ILE A 1 284 ? 12.949 -14.037 1.870 1.00 86.88 284 ILE A O 1
ATOM 2291 N N . SER A 1 285 ? 14.353 -12.539 0.951 1.00 75.12 285 SER A N 1
ATOM 2292 C CA . SER A 1 285 ? 13.806 -12.574 -0.417 1.00 75.12 285 SER A CA 1
ATOM 2293 C C . SER A 1 285 ? 13.556 -13.988 -0.991 1.00 75.12 285 SER A C 1
ATOM 2295 O O . SER A 1 285 ? 12.443 -14.229 -1.463 1.00 75.12 285 SER A O 1
ATOM 2297 N N . PRO A 1 286 ? 14.473 -14.980 -0.884 1.00 79.50 286 PRO A N 1
ATOM 2298 C CA . PRO A 1 286 ? 14.208 -16.340 -1.379 1.00 79.50 286 PRO A CA 1
ATOM 2299 C C . PRO A 1 286 ? 12.991 -17.028 -0.744 1.00 79.50 286 PRO A C 1
ATOM 2301 O O . PRO A 1 286 ? 12.371 -17.896 -1.361 1.00 79.50 286 PRO A O 1
ATOM 2304 N N . LEU A 1 287 ? 12.628 -16.651 0.486 1.00 86.25 287 LEU A N 1
ATOM 2305 C CA . LEU A 1 287 ? 11.473 -17.227 1.167 1.00 86.25 287 LEU A CA 1
ATOM 2306 C C . LEU A 1 287 ? 10.155 -16.680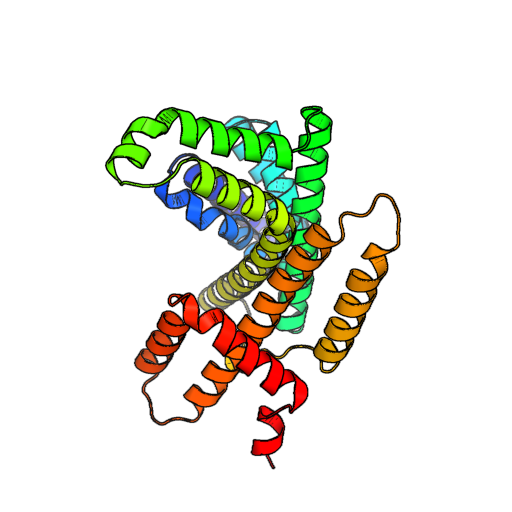 0.624 1.00 86.25 287 LEU A C 1
ATOM 2308 O O . LEU A 1 287 ? 9.138 -17.344 0.794 1.00 86.25 287 LEU A O 1
ATOM 2312 N N . LEU A 1 288 ? 10.152 -15.537 -0.068 1.00 89.25 288 LEU A N 1
ATOM 2313 C CA . LEU A 1 288 ? 8.939 -14.925 -0.607 1.00 89.25 288 LEU A CA 1
ATOM 2314 C C . LEU A 1 288 ? 8.182 -15.905 -1.507 1.00 89.25 288 LEU A C 1
ATOM 2316 O O . LEU A 1 288 ? 6.990 -16.133 -1.297 1.00 89.25 288 LEU A O 1
ATOM 2320 N N . THR A 1 289 ? 8.867 -16.557 -2.449 1.00 91.88 289 THR A N 1
ATOM 2321 C CA . THR A 1 289 ? 8.249 -17.548 -3.344 1.00 91.88 289 THR A CA 1
ATOM 2322 C C . THR A 1 289 ? 7.710 -18.751 -2.570 1.00 91.88 289 THR A C 1
ATOM 2324 O O . THR A 1 289 ? 6.574 -19.165 -2.792 1.00 91.88 289 THR A O 1
ATOM 2327 N N . LEU A 1 290 ? 8.474 -19.281 -1.609 1.00 93.81 290 LEU A N 1
ATOM 2328 C CA . LEU A 1 290 ? 8.041 -20.419 -0.787 1.00 93.81 290 LEU A CA 1
ATOM 2329 C C . LEU A 1 290 ? 6.819 -20.073 0.074 1.00 93.81 290 LEU A C 1
ATOM 2331 O O . LEU A 1 290 ? 5.866 -20.845 0.149 1.00 93.81 290 LEU A O 1
ATOM 2335 N N . ILE A 1 291 ? 6.810 -18.891 0.686 1.00 95.69 291 ILE A N 1
ATOM 2336 C CA . ILE A 1 291 ? 5.693 -18.389 1.492 1.00 95.69 291 ILE A CA 1
ATOM 2337 C C . ILE A 1 291 ? 4.466 -18.145 0.612 1.00 95.69 291 ILE A C 1
ATOM 2339 O O . ILE A 1 291 ? 3.349 -18.448 1.025 1.00 95.69 291 ILE A O 1
ATOM 2343 N N . SER A 1 292 ? 4.661 -17.659 -0.614 1.00 96.19 292 SER A N 1
ATOM 2344 C CA . SER A 1 292 ? 3.578 -17.502 -1.588 1.00 96.19 292 SER A CA 1
ATOM 2345 C C . SER A 1 292 ? 2.943 -18.846 -1.932 1.00 96.19 292 SER A C 1
ATOM 2347 O O . SER A 1 292 ? 1.722 -18.961 -1.938 1.00 96.19 292 SER A O 1
ATOM 2349 N N . LEU A 1 293 ? 3.749 -19.892 -2.142 1.00 95.31 293 LEU A N 1
ATOM 2350 C CA . LEU A 1 293 ? 3.237 -21.247 -2.359 1.00 95.31 293 LEU A CA 1
ATOM 2351 C C . LEU A 1 293 ? 2.454 -21.758 -1.144 1.00 95.31 293 LEU A C 1
ATOM 2353 O O . LEU A 1 293 ? 1.368 -22.308 -1.308 1.00 95.31 293 LEU A O 1
ATOM 2357 N N . ILE A 1 294 ? 2.947 -21.522 0.075 1.00 95.50 294 ILE A N 1
ATOM 2358 C CA . ILE A 1 294 ? 2.216 -21.855 1.308 1.00 95.50 294 ILE A CA 1
ATOM 2359 C C . ILE A 1 294 ? 0.863 -21.130 1.351 1.00 95.50 294 ILE A C 1
ATOM 2361 O O . ILE A 1 294 ? -0.154 -21.744 1.671 1.00 95.50 294 ILE A O 1
ATOM 2365 N N . GLY A 1 295 ? 0.831 -19.841 1.010 1.00 96.31 295 GLY A N 1
ATOM 2366 C CA . GLY A 1 295 ? -0.404 -19.063 0.960 1.00 96.31 295 GLY A CA 1
ATOM 2367 C C . GLY A 1 295 ? -1.386 -19.565 -0.095 1.00 96.31 295 GLY A C 1
ATOM 2368 O O . GLY A 1 295 ? -2.578 -19.665 0.189 1.00 96.31 295 GLY A O 1
ATOM 2369 N N . LEU A 1 296 ? -0.895 -19.951 -1.274 1.00 96.44 296 LEU A N 1
ATOM 2370 C CA . LEU A 1 296 ? -1.702 -20.582 -2.318 1.00 96.44 296 LEU A CA 1
ATOM 2371 C C . LEU A 1 296 ? -2.321 -21.898 -1.824 1.00 96.44 296 LEU A C 1
ATOM 2373 O O . LEU A 1 296 ? -3.522 -22.108 -1.981 1.00 96.44 296 LEU A O 1
ATOM 2377 N N . ILE A 1 297 ? -1.527 -22.756 -1.177 1.00 94.88 297 ILE A N 1
ATOM 2378 C CA . ILE A 1 297 ? -1.994 -24.025 -0.602 1.00 94.88 297 ILE A CA 1
ATOM 2379 C C . ILE A 1 297 ? -3.065 -23.768 0.475 1.00 94.88 297 ILE A C 1
ATOM 2381 O O . ILE A 1 297 ? -4.122 -24.398 0.448 1.00 94.88 297 ILE A O 1
ATOM 2385 N N . ASP A 1 298 ? -2.847 -22.815 1.389 1.00 94.31 298 ASP A N 1
ATOM 2386 C CA . ASP A 1 298 ? -3.844 -22.431 2.403 1.00 94.31 298 ASP A CA 1
ATOM 2387 C C . ASP A 1 298 ? -5.143 -21.905 1.764 1.00 94.31 298 ASP A C 1
ATOM 2389 O O . ASP A 1 298 ? -6.235 -22.213 2.242 1.00 94.31 298 ASP A O 1
ATOM 2393 N N . SER A 1 299 ? -5.053 -21.164 0.654 1.00 93.69 299 SER A N 1
ATOM 2394 C CA . SER A 1 299 ? -6.225 -20.703 -0.102 1.00 93.69 299 SER A CA 1
ATOM 2395 C C . SER A 1 299 ? -6.995 -21.828 -0.800 1.00 93.69 299 SER A C 1
ATOM 2397 O O . SER A 1 299 ? -8.218 -21.734 -0.874 1.00 93.69 299 SER A O 1
ATOM 2399 N N . ILE A 1 300 ? -6.322 -22.873 -1.294 1.00 92.62 300 ILE A N 1
ATOM 2400 C CA . ILE A 1 300 ? -6.968 -24.024 -1.953 1.00 92.62 300 ILE A CA 1
ATOM 2401 C C . ILE A 1 300 ? -7.664 -24.918 -0.927 1.00 92.62 300 ILE A C 1
ATOM 2403 O O . ILE A 1 300 ? -8.833 -25.260 -1.087 1.00 92.62 300 ILE A O 1
ATOM 2407 N N . PHE A 1 301 ? -6.935 -25.317 0.115 1.00 88.50 301 PHE A N 1
ATOM 2408 C CA . PHE A 1 301 ? -7.385 -26.369 1.028 1.00 88.50 301 PHE A CA 1
ATOM 2409 C C . PHE A 1 301 ? -8.096 -25.841 2.272 1.00 88.50 301 PHE A C 1
ATOM 2411 O O . PHE A 1 301 ? -8.669 -26.632 3.016 1.00 88.50 301 PHE A O 1
ATOM 2418 N N . ASP A 1 302 ? -8.066 -24.527 2.515 1.00 85.31 302 ASP A N 1
ATOM 2419 C CA . ASP A 1 302 ? -8.650 -23.910 3.707 1.00 85.31 302 ASP A CA 1
ATOM 2420 C C . ASP A 1 302 ? -8.192 -24.621 4.996 1.00 85.31 302 ASP A C 1
ATOM 2422 O O . ASP A 1 302 ? -8.992 -25.027 5.847 1.00 85.31 302 ASP A O 1
ATOM 2426 N N . ILE A 1 303 ? -6.870 -24.805 5.126 1.00 81.56 303 ILE A N 1
ATOM 2427 C CA . ILE A 1 303 ? -6.246 -25.643 6.166 1.00 81.56 303 ILE A CA 1
ATOM 2428 C C . ILE A 1 303 ? -6.669 -25.190 7.570 1.00 81.56 303 ILE A C 1
ATOM 2430 O O . ILE A 1 303 ? -6.794 -25.999 8.493 1.00 81.56 303 ILE A O 1
ATOM 2434 N N . ARG A 1 304 ? -6.933 -23.889 7.740 1.00 82.75 304 ARG A N 1
ATOM 2435 C CA . ARG A 1 304 ? -7.383 -23.307 9.011 1.00 82.75 304 ARG A CA 1
ATOM 2436 C C . ARG A 1 304 ? -8.720 -23.890 9.481 1.00 82.75 304 ARG A C 1
ATOM 2438 O O . ARG A 1 304 ? -8.833 -24.188 10.665 1.00 82.75 304 ARG A O 1
ATOM 2445 N N . LYS A 1 305 ? -9.686 -24.117 8.579 1.00 75.06 305 LYS A N 1
ATOM 2446 C CA . LYS A 1 305 ? -10.990 -24.716 8.924 1.00 75.06 305 LYS A CA 1
ATOM 2447 C C . LYS A 1 305 ? -10.919 -26.220 9.162 1.00 75.06 305 LYS A C 1
ATOM 2449 O O . LYS A 1 305 ? -11.648 -26.732 10.004 1.00 75.06 305 LYS A O 1
ATOM 2454 N N . LEU A 1 306 ? -10.050 -26.928 8.439 1.00 63.19 306 LEU A N 1
ATOM 2455 C CA . LEU A 1 306 ? -9.898 -28.382 8.579 1.00 63.19 306 LEU A CA 1
ATOM 2456 C C . LEU A 1 306 ? -9.394 -28.801 9.967 1.00 63.19 306 LEU A C 1
ATOM 2458 O O . LEU A 1 306 ? -9.612 -29.933 10.372 1.00 63.19 306 LEU A O 1
ATOM 2462 N N . ARG A 1 307 ? -8.738 -27.891 10.697 1.00 59.44 307 ARG A N 1
ATOM 2463 C CA . ARG A 1 307 ? -8.145 -28.147 12.019 1.00 59.44 307 ARG A CA 1
ATOM 2464 C C . ARG A 1 307 ? -9.013 -27.679 13.199 1.00 59.44 307 ARG A C 1
ATOM 2466 O O . ARG A 1 307 ? -8.575 -27.771 14.341 1.00 59.44 307 ARG A O 1
ATOM 2473 N N . GLU A 1 308 ? -10.183 -27.105 12.928 1.00 58.56 308 GLU A N 1
ATOM 2474 C CA . GLU A 1 308 ? -11.173 -26.707 13.947 1.00 58.56 308 GLU A CA 1
ATOM 2475 C C . GLU A 1 308 ? -12.304 -27.742 14.105 1.00 58.56 308 GLU A C 1
ATOM 2477 O O . GLU A 1 308 ? -13.156 -27.583 14.976 1.00 58.56 308 GLU A O 1
ATOM 2482 N N . ARG A 1 309 ? -12.294 -28.799 13.282 1.00 41.88 309 ARG A N 1
ATOM 2483 C CA . ARG A 1 309 ? -13.107 -30.014 13.423 1.00 41.88 309 ARG A CA 1
ATOM 2484 C C . ARG A 1 309 ? -12.264 -31.127 14.030 1.00 41.88 309 ARG A C 1
ATOM 2486 O O . ARG A 1 309 ? -12.860 -31.950 14.752 1.00 41.88 309 ARG A O 1
#

Organism: NCBI:txid1120976